Protein AF-A0A930K6H8-F1 (afdb_monomer)

Mean predicted aligned error: 16.21 Å

Sequence (255 aa):
MIIMGDWYSWNITYQNKKPVRITVRDALGTHEVQPGSAKWNAILAEANQSARKSKATSKVQRRKIWGQLNFNEKRTKLLVSLDTALFIFLLPLCIYPSYFGLHTREGYCGLFLTALLFSFGIAVSIFGIFCWRVKEYKWYTKIGFSILGITSLFLIMRGVTAYIKDFVDNDVVTYEGSFTLDTIVHRRSFTNYVITWEGDTLSSSPEHLISYAHYLELEH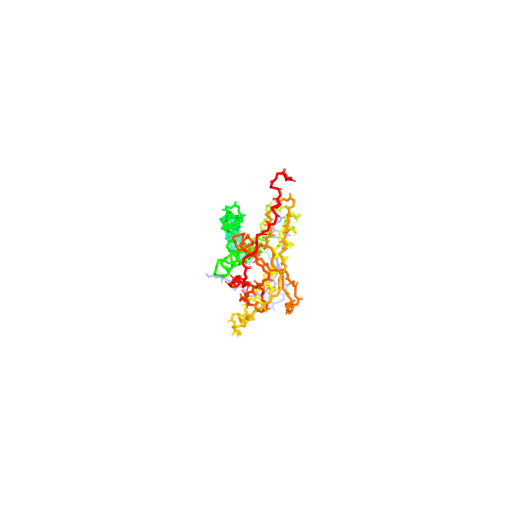YNKVRITYWRNSGLVWSVEPLGEWHEVEGKNWWEW

Secondary structure (DSSP, 8-state):
-----SEEEEEEEEETTEEEEEEEEETTEEEEPPTTSHHHHHHHHHHHHHHHHHHHHHHHHHHHHHHHHHHHHHHHHHHHHHHHHHHHHHHHHHHHHHHSS----SHHHHHHHHHHHHHHHHHHHHHHHHHHH-TTS-HHHHHHHHHHHHHHHHHHHHHHHHHHHHHHHT-EEEEEE-EEEEEE--TTSPPEEEEEETT---SS-S-EE--HHHHHHHTT-SEEEEEEETTT--EEEEEEES------PPPTT--

Foldseek 3Di:
DQPPDQFDDKDFDDDPNHGPWIWTQGPVGIDTDDPPDPVNVSVVVVVVVVVVVVVVVVVVVVVVVVVVVVVVQVVLVVLLVVLVVVLVVLVCVLCVCFPVQVLACAAPVVVVSVVSLLVNLQSLLSNLVSLVVDPPDDPVVSVVSNVSSVVSVVVSVLLVVLVVCCVVVVQKDKDKAFKDWDWDDDPPGGIFIWIADPPQPEPPDRTAGDHPVVSVVCVQAGMWIWIARNRNNHTHDIGGDDDGHDDPDDDPPPD

pLDDT: mean 75.16, std 12.08, range [27.5, 89.94]

Radius of gyration: 37.62 Å; Cα contacts (8 Å, |Δi|>4): 315; chains: 1; bounding box: 74×56×99 Å

Solvent-accessible surface area (backbone atoms only — not comparable to full-atom values): 14273 Å² total; per-residue (Å²): 135,80,83,81,64,84,56,83,47,73,48,74,46,66,53,96,91,38,82,76,44,39,40,37,31,36,95,91,41,79,46,76,54,58,84,87,36,74,70,40,52,50,53,52,51,51,52,50,50,52,51,49,51,52,53,50,52,52,50,51,52,50,50,52,53,51,50,52,52,52,50,51,49,53,50,50,53,50,51,50,51,52,45,50,50,50,48,62,57,42,49,54,63,65,43,44,47,66,70,72,73,54,42,51,44,33,34,72,48,24,50,50,53,49,53,50,51,45,53,47,33,52,49,45,26,52,41,18,58,50,46,62,73,42,83,87,57,54,74,67,61,34,51,51,34,38,54,50,15,52,52,33,47,54,52,39,53,57,50,50,53,24,48,49,48,27,65,76,67,60,42,69,44,77,47,76,44,57,67,48,79,50,75,50,72,42,101,88,55,66,70,44,38,30,41,33,54,80,83,69,78,44,93,83,59,68,72,27,59,44,24,59,67,56,51,61,58,44,68,28,38,73,30,35,37,37,34,28,28,56,67,59,54,49,35,51,47,77,41,78,35,81,71,83,45,88,65,84,77,77,73,88,80,84,121

Nearest PDB structures (foldseek):
  3ja6-assembly1_I  TM=4.133E-01  e=9.671E+00  Escherichia coli

Structure (mmCIF, N/CA/C/O backbone):
data_AF-A0A930K6H8-F1
#
_entry.id   AF-A0A930K6H8-F1
#
loop_
_atom_site.group_PDB
_atom_site.id
_atom_site.type_symbol
_atom_site.label_atom_id
_atom_site.label_alt_id
_atom_site.label_comp_id
_atom_site.label_asym_id
_atom_site.label_entity_id
_atom_site.label_seq_id
_atom_site.pdbx_PDB_ins_code
_atom_site.Cartn_x
_atom_site.Cartn_y
_atom_site.Cartn_z
_atom_site.occupancy
_atom_site.B_iso_or_equiv
_atom_site.auth_seq_id
_atom_site.auth_comp_id
_atom_site.auth_asym_id
_atom_site.auth_atom_id
_atom_site.pdbx_PDB_model_num
ATOM 1 N N . MET A 1 1 ? 24.455 -17.182 -62.081 1.00 27.50 1 MET A N 1
ATOM 2 C CA . MET A 1 1 ? 25.470 -18.237 -62.254 1.00 27.50 1 MET A CA 1
ATOM 3 C C . MET A 1 1 ? 26.717 -17.789 -61.503 1.00 27.50 1 MET A C 1
ATOM 5 O O . MET A 1 1 ? 27.420 -16.911 -61.979 1.00 27.50 1 MET A O 1
ATOM 9 N N . ILE A 1 2 ? 26.887 -18.248 -60.261 1.00 38.12 2 ILE A N 1
ATOM 10 C CA . ILE A 1 2 ? 28.101 -17.980 -59.477 1.00 38.12 2 ILE A CA 1
ATOM 11 C C . ILE A 1 2 ? 29.111 -19.010 -59.965 1.00 38.12 2 ILE A C 1
ATOM 13 O O . ILE A 1 2 ? 28.825 -20.203 -59.899 1.00 38.12 2 ILE A O 1
ATOM 17 N N . ILE A 1 3 ? 30.232 -18.557 -60.521 1.00 42.22 3 ILE A N 1
ATOM 18 C CA . ILE A 1 3 ? 31.352 -19.437 -60.852 1.00 42.22 3 ILE A CA 1
ATOM 19 C C . ILE A 1 3 ? 31.883 -19.930 -59.503 1.00 42.22 3 ILE A C 1
ATOM 21 O O . ILE A 1 3 ? 32.609 -19.206 -58.826 1.00 42.22 3 ILE A O 1
ATOM 25 N N . MET A 1 4 ? 31.432 -21.108 -59.065 1.00 45.66 4 MET A N 1
ATOM 26 C CA . MET A 1 4 ? 32.094 -21.859 -58.004 1.00 45.66 4 MET A CA 1
ATOM 27 C C . MET A 1 4 ? 33.460 -22.226 -58.564 1.00 45.66 4 MET A C 1
ATOM 29 O O . MET A 1 4 ? 33.573 -23.141 -59.370 1.00 45.66 4 MET A O 1
ATOM 33 N N . GLY A 1 5 ? 34.473 -21.433 -58.239 1.00 57.19 5 GLY A N 1
ATOM 34 C CA . GLY A 1 5 ? 35.832 -21.894 -58.435 1.00 57.19 5 GLY A CA 1
ATOM 35 C C . GLY A 1 5 ? 36.190 -22.864 -57.320 1.00 57.19 5 GLY A C 1
ATOM 36 O O . GLY A 1 5 ? 35.699 -22.729 -56.199 1.00 57.19 5 GLY A O 1
ATOM 37 N N . ASP A 1 6 ? 37.032 -23.835 -57.652 1.00 63.56 6 ASP A N 1
ATOM 38 C CA . ASP A 1 6 ? 37.450 -24.956 -56.804 1.00 63.56 6 ASP A CA 1
ATOM 39 C C . ASP A 1 6 ? 38.351 -24.520 -55.634 1.00 63.56 6 ASP A C 1
ATOM 41 O O . ASP A 1 6 ? 39.461 -25.015 -55.465 1.00 63.56 6 ASP A O 1
ATOM 45 N N . TRP A 1 7 ? 37.929 -23.544 -54.832 1.00 70.12 7 TRP A N 1
ATOM 46 C CA . TRP A 1 7 ? 38.658 -23.094 -53.654 1.00 70.12 7 TRP A CA 1
ATOM 47 C C . TRP A 1 7 ? 37.839 -23.243 -52.379 1.00 70.12 7 TRP A C 1
ATOM 49 O O . TRP A 1 7 ? 36.666 -22.886 -52.310 1.00 70.12 7 TRP A O 1
ATOM 59 N N . TYR A 1 8 ? 38.497 -23.734 -51.333 1.00 72.50 8 TYR A N 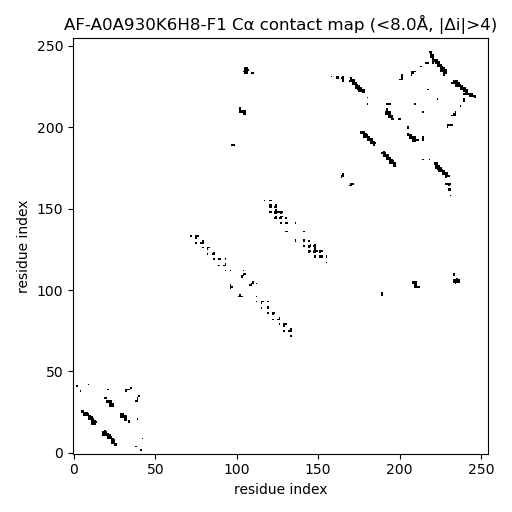1
ATOM 60 C CA . TYR A 1 8 ? 37.871 -24.004 -50.040 1.00 72.50 8 TYR A CA 1
ATOM 61 C C . TYR A 1 8 ? 37.872 -22.776 -49.131 1.00 72.50 8 TYR A C 1
ATOM 63 O O . TYR A 1 8 ? 36.973 -22.599 -48.311 1.00 72.50 8 TYR A O 1
ATOM 71 N N . SER A 1 9 ? 38.890 -21.923 -49.249 1.00 79.00 9 SER A N 1
ATOM 72 C CA . SER A 1 9 ? 38.981 -20.687 -48.477 1.00 79.00 9 SER A CA 1
ATOM 73 C C . SER A 1 9 ? 39.842 -19.643 -49.174 1.00 79.00 9 SER A C 1
ATOM 75 O O . SER A 1 9 ? 40.704 -19.953 -49.999 1.00 79.00 9 SER A O 1
ATOM 77 N N . TRP A 1 10 ? 39.602 -18.382 -48.835 1.00 83.06 10 TRP A N 1
ATOM 78 C CA . TRP A 1 10 ? 40.352 -17.247 -49.349 1.00 83.06 10 TRP A CA 1
ATOM 79 C C . TRP A 1 10 ? 40.594 -16.224 -48.240 1.00 83.06 10 TRP A C 1
ATOM 81 O O . TRP A 1 10 ? 39.816 -16.117 -47.292 1.00 83.06 10 TRP A O 1
ATOM 91 N N . ASN A 1 11 ? 41.678 -15.464 -48.357 1.00 86.38 11 ASN A N 1
ATOM 92 C CA . ASN A 1 11 ? 41.997 -14.353 -47.471 1.00 86.38 11 ASN A CA 1
ATOM 93 C C . ASN A 1 11 ? 42.418 -13.135 -48.297 1.00 86.38 11 ASN A C 1
ATOM 95 O O . ASN A 1 11 ? 43.136 -13.263 -49.288 1.00 86.38 11 ASN A O 1
ATOM 99 N N . ILE A 1 12 ? 41.966 -11.949 -47.890 1.00 85.88 12 ILE A N 1
ATOM 100 C CA . ILE A 1 12 ? 42.230 -10.691 -48.590 1.00 85.88 12 ILE A CA 1
ATOM 101 C C . ILE A 1 12 ? 42.984 -9.762 -47.648 1.00 85.88 12 ILE A C 1
ATOM 103 O O . ILE A 1 12 ? 42.449 -9.315 -46.633 1.00 85.88 12 ILE A O 1
ATOM 107 N N . THR A 1 13 ? 44.207 -9.414 -48.026 1.00 86.75 13 THR A N 1
ATOM 108 C CA . THR A 1 13 ? 45.004 -8.404 -47.337 1.00 86.75 13 THR A CA 1
ATOM 109 C C . THR A 1 13 ? 44.737 -7.044 -47.965 1.00 86.75 13 THR A C 1
ATOM 111 O O . THR A 1 13 ? 44.992 -6.816 -49.153 1.00 86.75 13 THR A O 1
ATOM 114 N N . TYR A 1 14 ? 44.238 -6.121 -47.148 1.00 84.88 14 TYR A N 1
ATOM 115 C CA . TYR A 1 14 ? 43.972 -4.744 -47.548 1.00 84.88 14 TYR A CA 1
ATOM 116 C C . TYR A 1 14 ? 45.090 -3.818 -47.068 1.00 84.88 14 TYR A C 1
ATOM 118 O O . TYR A 1 14 ? 45.498 -3.886 -45.911 1.00 84.88 14 TYR A O 1
ATOM 126 N N . GLN A 1 15 ? 45.517 -2.887 -47.918 1.00 82.69 15 GLN A N 1
ATOM 127 C CA . GLN A 1 15 ? 46.266 -1.697 -47.503 1.00 82.69 15 GLN A CA 1
ATOM 128 C C . GLN A 1 15 ? 45.525 -0.464 -48.011 1.00 82.69 15 GLN A C 1
ATOM 130 O O . GLN A 1 15 ? 45.054 -0.440 -49.147 1.00 82.69 15 GLN A O 1
ATOM 135 N N . ASN A 1 16 ? 45.367 0.558 -47.168 1.00 76.38 16 ASN A N 1
ATOM 136 C CA . ASN A 1 16 ? 44.661 1.798 -47.523 1.00 76.38 16 ASN A CA 1
ATOM 137 C C . ASN A 1 16 ? 43.288 1.563 -48.187 1.00 76.38 16 ASN A C 1
ATOM 139 O O . ASN A 1 16 ? 42.923 2.231 -49.153 1.00 76.38 16 ASN A O 1
ATOM 143 N N . LYS A 1 17 ? 42.522 0.586 -47.671 1.00 75.19 17 LYS A N 1
ATOM 144 C CA . LYS A 1 17 ? 41.201 0.158 -48.183 1.00 75.19 17 LYS A CA 1
ATOM 145 C C . LYS A 1 17 ? 41.204 -0.397 -49.618 1.00 75.19 17 LYS A C 1
ATOM 147 O O . LYS A 1 17 ? 40.131 -0.616 -50.176 1.00 75.19 17 LYS A O 1
ATOM 152 N N . LYS A 1 18 ? 42.373 -0.668 -50.202 1.00 82.94 18 LYS A N 1
ATOM 153 C CA . LYS A 1 18 ? 42.526 -1.360 -51.485 1.00 82.94 18 LYS A CA 1
ATOM 154 C C . LYS A 1 18 ? 43.011 -2.795 -51.243 1.00 82.94 18 LYS A C 1
ATOM 156 O O . LYS A 1 18 ? 43.874 -2.994 -50.385 1.00 82.94 18 LYS A O 1
ATOM 161 N N . PRO A 1 19 ? 42.454 -3.799 -51.939 1.00 82.75 19 PRO A N 1
ATOM 162 C CA . PRO A 1 19 ? 42.966 -5.161 -51.861 1.00 82.75 19 PRO A CA 1
ATOM 163 C C . PRO A 1 19 ? 44.344 -5.198 -52.530 1.00 82.75 19 PRO A C 1
ATOM 165 O O . PRO A 1 19 ? 44.467 -4.844 -53.700 1.00 82.75 19 PRO A O 1
ATOM 168 N N . VAL A 1 20 ? 45.376 -5.571 -51.776 1.00 84.75 20 VAL A N 1
ATOM 169 C CA . VAL A 1 20 ? 46.766 -5.627 -52.269 1.00 84.75 20 VAL A CA 1
ATOM 170 C C . VAL A 1 20 ? 47.199 -7.063 -52.530 1.00 84.75 20 VAL A C 1
ATOM 172 O O . VAL A 1 20 ? 47.964 -7.315 -53.454 1.00 84.75 20 VAL A O 1
ATOM 175 N N . ARG A 1 21 ? 46.666 -8.021 -51.768 1.00 86.94 21 ARG A N 1
ATOM 176 C CA . ARG A 1 21 ? 46.975 -9.444 -51.925 1.00 86.94 21 ARG A CA 1
ATOM 177 C C . ARG A 1 21 ? 45.743 -10.287 -51.618 1.00 86.94 21 ARG A C 1
ATOM 179 O O . ARG A 1 21 ? 45.055 -10.024 -50.634 1.00 86.94 21 ARG A O 1
ATOM 186 N N . ILE A 1 22 ? 45.486 -11.298 -52.444 1.00 85.69 22 ILE A N 1
ATOM 187 C CA . ILE A 1 22 ? 44.462 -12.320 -52.206 1.00 85.69 22 ILE A CA 1
ATOM 188 C C . ILE A 1 22 ? 45.157 -13.676 -52.232 1.00 85.69 22 ILE A C 1
ATOM 190 O O . ILE A 1 22 ? 45.765 -14.034 -53.240 1.00 85.69 22 ILE A O 1
ATOM 194 N N . THR A 1 23 ? 45.071 -14.419 -51.133 1.00 85.94 23 THR A N 1
ATOM 195 C CA . THR A 1 23 ? 45.517 -15.812 -51.062 1.00 85.94 23 THR A CA 1
ATOM 196 C C . THR A 1 23 ? 44.313 -16.733 -51.100 1.00 85.94 23 THR A C 1
ATOM 198 O O . THR A 1 23 ? 43.282 -16.460 -50.485 1.00 85.94 23 THR A O 1
ATOM 201 N N . VAL A 1 24 ? 44.438 -17.826 -51.838 1.00 86.44 24 VAL A N 1
ATOM 202 C CA . VAL A 1 24 ? 43.394 -18.833 -52.003 1.00 86.44 24 VAL A CA 1
ATOM 203 C C . VAL A 1 24 ? 43.969 -20.192 -51.648 1.00 86.44 24 VAL A C 1
ATOM 205 O O . VAL A 1 24 ? 45.112 -20.491 -51.990 1.00 86.44 24 VAL A O 1
AT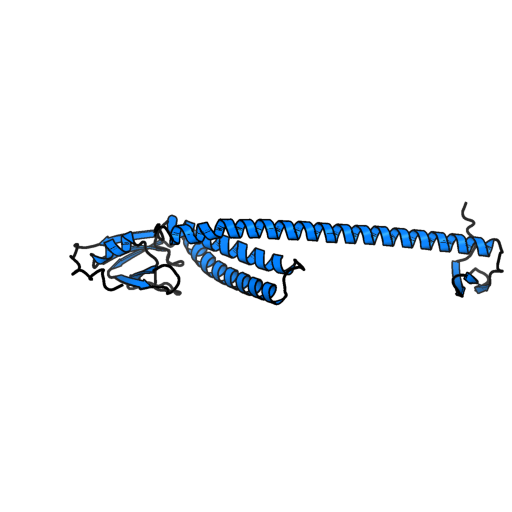OM 208 N N . ARG A 1 25 ? 43.177 -21.007 -50.955 1.00 84.50 25 ARG A N 1
ATOM 209 C CA . ARG A 1 25 ? 43.489 -22.402 -50.666 1.00 84.50 25 ARG A CA 1
ATOM 210 C C . ARG A 1 25 ? 42.583 -23.309 -51.492 1.00 84.50 25 ARG A C 1
ATOM 212 O O . ARG A 1 25 ? 41.361 -23.278 -51.331 1.00 84.50 25 ARG A O 1
ATOM 219 N N . ASP A 1 26 ? 43.194 -24.123 -52.339 1.00 83.19 26 ASP A N 1
ATOM 220 C CA . ASP A 1 26 ? 42.545 -25.155 -53.148 1.00 83.19 26 ASP A CA 1
ATOM 221 C C . ASP A 1 26 ? 43.273 -26.504 -53.005 1.00 83.19 26 ASP A C 1
ATOM 223 O O . ASP A 1 26 ? 44.101 -26.683 -52.107 1.00 83.19 26 ASP A O 1
ATOM 227 N N . ALA A 1 27 ? 42.937 -27.472 -53.863 1.00 77.69 27 ALA A N 1
ATOM 228 C CA . ALA A 1 27 ? 43.529 -28.810 -53.862 1.00 77.69 27 ALA A CA 1
ATOM 229 C C . ALA A 1 27 ? 45.049 -28.820 -54.134 1.00 77.69 27 ALA A C 1
ATOM 231 O O . ALA A 1 27 ? 45.720 -29.787 -53.782 1.00 77.69 27 ALA A O 1
ATOM 232 N N . LEU A 1 28 ? 45.599 -27.749 -54.718 1.00 76.44 28 LEU A N 1
ATOM 233 C CA . LEU A 1 28 ? 47.029 -27.594 -55.010 1.00 76.44 28 LEU A CA 1
ATOM 234 C C . LEU A 1 28 ? 47.785 -26.875 -53.880 1.00 76.44 28 LEU A C 1
ATOM 236 O O . LEU A 1 28 ? 48.993 -26.663 -53.971 1.00 76.44 28 LEU A O 1
ATOM 240 N N . GLY A 1 29 ? 47.090 -26.509 -52.801 1.00 77.94 29 GLY A N 1
ATOM 241 C CA . GLY A 1 29 ? 47.654 -25.814 -51.652 1.00 77.94 29 GLY A CA 1
ATOM 242 C C . GLY A 1 29 ? 47.253 -24.341 -51.596 1.00 77.94 29 GLY A C 1
ATOM 243 O O . GLY A 1 29 ? 46.216 -23.925 -52.105 1.00 77.94 29 GLY A O 1
ATOM 244 N N . THR A 1 30 ? 48.042 -23.534 -50.882 1.00 85.12 30 THR A N 1
ATOM 245 C CA . THR A 1 30 ? 47.762 -22.098 -50.714 1.00 85.12 30 THR A CA 1
ATOM 246 C C . THR A 1 30 ? 48.605 -21.294 -51.696 1.00 85.12 30 THR A C 1
ATOM 248 O O . THR A 1 30 ? 49.829 -21.343 -51.620 1.00 85.12 30 THR A O 1
ATOM 251 N N . HIS A 1 31 ? 47.967 -20.541 -52.591 1.00 84.25 31 HIS A N 1
ATOM 252 C CA . HIS A 1 31 ? 48.645 -19.730 -53.604 1.00 84.25 31 HIS A CA 1
ATOM 253 C C . HIS A 1 31 ? 48.054 -18.316 -53.691 1.00 84.25 31 HIS A C 1
ATOM 255 O O . HIS A 1 31 ? 46.931 -18.048 -53.254 1.00 84.25 31 HIS A O 1
ATOM 261 N N . GLU A 1 32 ? 48.837 -17.387 -54.238 1.00 85.69 32 GLU A N 1
ATOM 262 C CA . GLU A 1 32 ? 48.419 -16.001 -54.458 1.00 85.69 32 GLU A CA 1
ATOM 263 C C . GLU A 1 32 ? 47.699 -15.852 -55.799 1.00 85.69 32 GLU A C 1
ATOM 265 O O . GLU A 1 32 ? 48.120 -16.390 -56.822 1.00 85.69 32 GLU A O 1
ATOM 270 N N . VAL A 1 33 ? 46.593 -15.109 -55.792 1.00 86.00 33 VAL A N 1
ATOM 271 C CA . VAL A 1 33 ? 45.811 -14.828 -56.996 1.00 86.00 33 VAL A CA 1
ATOM 272 C C . VAL A 1 33 ? 46.357 -13.583 -57.677 1.00 86.00 33 VAL A C 1
ATOM 274 O O . VAL A 1 33 ? 46.540 -12.546 -57.039 1.00 86.00 33 VAL A O 1
ATOM 277 N N . GLN A 1 34 ? 46.553 -13.668 -58.993 1.00 83.94 34 GLN A N 1
ATOM 278 C CA . GLN A 1 34 ? 47.031 -12.543 -59.787 1.00 83.94 34 GLN A CA 1
ATOM 279 C C . GLN A 1 34 ? 46.032 -11.367 -59.746 1.00 83.94 34 GLN A C 1
ATOM 281 O O . GLN A 1 34 ? 44.845 -11.569 -60.053 1.00 83.94 34 GLN A O 1
ATOM 286 N N . PRO A 1 35 ? 46.487 -10.141 -59.415 1.00 85.38 35 PRO A N 1
ATOM 287 C CA . PRO A 1 35 ? 45.650 -8.946 -59.424 1.00 85.38 35 PRO A CA 1
ATOM 288 C C . PRO A 1 35 ? 44.966 -8.722 -60.777 1.00 85.38 35 PRO A C 1
ATOM 290 O O . PRO A 1 35 ? 45.588 -8.858 -61.826 1.00 85.38 35 PRO A O 1
ATOM 293 N N . GLY A 1 36 ? 43.675 -8.382 -60.759 1.00 78.62 36 GLY A N 1
ATOM 294 C CA . GLY A 1 36 ? 42.897 -8.082 -61.971 1.00 78.62 36 GLY A CA 1
ATOM 295 C C . GLY A 1 36 ? 42.414 -9.299 -62.771 1.00 78.62 36 GLY A C 1
ATOM 296 O O . GLY A 1 36 ? 41.639 -9.130 -63.710 1.00 78.62 36 GLY A O 1
ATOM 297 N N . SER A 1 37 ? 42.802 -10.520 -62.388 1.00 83.75 37 SER A N 1
ATOM 298 C CA . SER A 1 37 ? 42.286 -11.751 -62.999 1.00 83.75 37 SER A CA 1
ATOM 299 C C . SER A 1 37 ? 40.783 -11.955 -62.743 1.00 83.75 37 SER A C 1
ATOM 301 O O . SER A 1 37 ? 40.199 -11.402 -61.807 1.00 83.75 37 SER A O 1
ATOM 303 N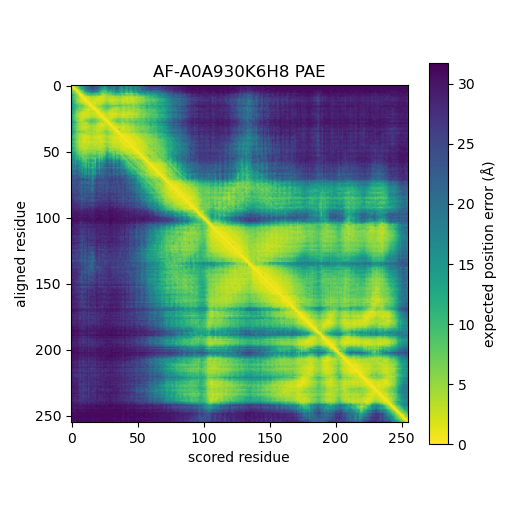 N . ALA A 1 38 ? 40.135 -12.812 -63.540 1.00 81.56 38 ALA A N 1
ATOM 304 C CA . ALA A 1 38 ? 38.732 -13.178 -63.318 1.00 81.56 38 ALA A CA 1
ATOM 305 C C . ALA A 1 38 ? 38.500 -13.762 -61.906 1.00 81.56 38 ALA A C 1
ATOM 307 O O . ALA A 1 38 ? 37.520 -13.413 -61.248 1.00 81.56 38 ALA A O 1
ATOM 308 N N . LYS A 1 39 ? 39.452 -14.569 -61.407 1.00 81.19 39 LYS A N 1
ATOM 309 C CA . LYS A 1 39 ? 39.449 -15.152 -60.051 1.00 81.19 39 LYS A CA 1
ATOM 310 C C . LYS A 1 39 ? 39.546 -14.070 -58.967 1.00 81.19 39 LYS A C 1
ATOM 312 O O . LYS A 1 39 ? 38.793 -14.101 -57.997 1.00 81.19 39 LYS A O 1
ATOM 317 N N . TRP A 1 40 ? 40.400 -13.065 -59.169 1.00 84.06 40 TRP A N 1
ATOM 318 C CA . TRP A 1 40 ? 40.532 -11.908 -58.277 1.00 84.06 40 TRP A CA 1
ATOM 319 C C . TRP A 1 40 ? 39.225 -11.115 -58.154 1.00 84.06 40 TRP A C 1
ATOM 321 O O . TRP A 1 40 ? 38.759 -10.825 -57.050 1.00 84.06 40 TRP A O 1
ATOM 331 N N . ASN A 1 41 ? 38.597 -10.802 -59.289 1.00 84.62 41 ASN A N 1
ATOM 332 C CA . ASN A 1 41 ? 37.360 -10.022 -59.321 1.00 84.62 41 ASN A CA 1
ATOM 333 C C . ASN A 1 41 ? 36.166 -10.800 -58.743 1.00 84.62 41 ASN A C 1
ATOM 335 O O . ASN A 1 41 ? 35.332 -10.204 -58.058 1.00 84.62 41 ASN A O 1
ATOM 339 N N . ALA A 1 42 ? 36.104 -12.118 -58.956 1.00 83.00 42 ALA A N 1
ATOM 340 C CA . ALA A 1 42 ? 35.066 -12.979 -58.389 1.00 83.00 42 ALA A CA 1
ATOM 341 C C . ALA A 1 42 ? 35.114 -13.007 -56.851 1.00 83.00 42 ALA A C 1
ATOM 343 O O . ALA A 1 42 ? 34.093 -12.774 -56.203 1.00 83.00 42 ALA A O 1
ATOM 344 N N . ILE A 1 43 ? 36.305 -13.187 -56.266 1.00 83.94 43 ILE A N 1
ATOM 345 C CA . ILE A 1 43 ? 36.500 -13.197 -54.806 1.00 83.94 43 ILE A CA 1
ATOM 346 C C . ILE A 1 43 ? 36.144 -11.834 -54.198 1.00 83.94 43 ILE A C 1
ATOM 348 O O . ILE A 1 43 ? 35.474 -11.758 -53.168 1.00 83.94 43 ILE A O 1
ATOM 352 N N . LEU A 1 44 ? 36.523 -10.732 -54.853 1.00 85.69 44 LEU A N 1
ATOM 353 C CA . LEU A 1 44 ? 36.149 -9.391 -54.394 1.00 85.69 44 LEU A CA 1
ATOM 354 C C . LEU A 1 44 ? 34.642 -9.132 -54.476 1.00 85.69 44 LEU A C 1
ATOM 356 O O . LEU A 1 44 ? 34.087 -8.465 -53.598 1.00 85.69 44 LEU A O 1
ATOM 360 N N . ALA A 1 45 ? 33.965 -9.631 -55.510 1.00 83.69 45 ALA A N 1
ATOM 361 C CA . ALA A 1 45 ? 32.517 -9.511 -55.638 1.00 83.69 45 ALA A CA 1
ATOM 362 C C . ALA A 1 45 ? 31.795 -10.283 -54.522 1.00 83.69 45 ALA A C 1
ATOM 364 O O . ALA A 1 45 ? 30.899 -9.731 -53.875 1.00 83.69 45 ALA A O 1
ATOM 365 N N . GLU A 1 46 ? 32.236 -11.509 -54.234 1.00 83.25 46 GLU A N 1
ATOM 366 C CA . GLU A 1 46 ? 31.709 -12.341 -53.151 1.00 83.25 46 GLU A CA 1
ATOM 367 C C . GLU A 1 46 ? 31.950 -11.704 -51.773 1.00 83.25 46 GLU A C 1
ATOM 369 O O . GLU A 1 46 ? 31.014 -11.550 -50.981 1.00 83.25 46 GLU A O 1
ATOM 374 N N . ALA A 1 47 ? 33.170 -11.227 -51.506 1.00 81.56 47 ALA A N 1
ATOM 375 C CA . ALA A 1 47 ? 33.519 -10.535 -50.266 1.00 81.56 47 ALA A CA 1
ATOM 376 C C . ALA A 1 47 ? 32.655 -9.283 -50.045 1.00 81.56 47 ALA A C 1
ATOM 378 O O . ALA A 1 47 ? 32.131 -9.055 -48.950 1.00 81.56 47 ALA A O 1
ATOM 379 N N . ASN A 1 48 ? 32.442 -8.487 -51.096 1.00 82.31 48 ASN A N 1
ATOM 380 C CA . ASN A 1 48 ? 31.584 -7.306 -51.040 1.00 82.31 48 ASN A CA 1
ATOM 381 C C . ASN A 1 48 ? 30.112 -7.663 -50.814 1.00 82.31 48 ASN A C 1
ATOM 383 O O . ASN A 1 48 ? 29.419 -6.962 -50.071 1.00 82.31 48 ASN A O 1
ATOM 387 N N . GLN A 1 49 ? 29.616 -8.743 -51.418 1.00 79.75 49 GLN A N 1
ATOM 388 C CA . GLN A 1 49 ? 28.244 -9.202 -51.222 1.00 79.75 49 GLN A CA 1
ATOM 389 C C . GLN A 1 49 ? 28.022 -9.704 -49.789 1.00 79.75 49 GLN A C 1
ATOM 391 O O . GLN A 1 49 ? 27.032 -9.328 -49.157 1.00 79.75 49 GLN A O 1
ATOM 396 N N . SER A 1 50 ? 28.962 -10.473 -49.242 1.00 76.56 50 SER A N 1
ATOM 397 C CA . SER A 1 50 ? 28.944 -10.943 -47.853 1.00 76.56 50 SER A CA 1
ATOM 398 C C . SER A 1 50 ? 29.048 -9.787 -46.855 1.00 76.56 50 SER A C 1
ATOM 400 O O . SER A 1 50 ? 28.269 -9.716 -45.902 1.00 76.56 50 SER A O 1
ATOM 402 N N . ALA A 1 51 ? 29.909 -8.799 -47.118 1.00 72.88 51 ALA A N 1
ATOM 403 C CA . ALA A 1 51 ? 30.002 -7.581 -46.314 1.00 72.88 51 ALA A CA 1
ATOM 404 C C . ALA A 1 51 ? 28.712 -6.743 -46.370 1.00 72.88 51 ALA A C 1
ATOM 406 O O . ALA A 1 51 ? 28.277 -6.205 -45.350 1.00 72.88 51 ALA A O 1
ATOM 407 N N . ARG A 1 52 ? 28.064 -6.642 -47.539 1.00 72.44 52 ARG A N 1
ATOM 408 C CA . ARG A 1 52 ? 26.761 -5.971 -47.691 1.00 72.44 52 ARG A CA 1
ATOM 409 C C . ARG A 1 52 ? 25.658 -6.702 -46.927 1.00 72.44 52 ARG A C 1
ATOM 411 O O . ARG A 1 52 ? 24.901 -6.040 -46.222 1.00 72.44 52 ARG A O 1
ATOM 418 N N . LYS A 1 53 ? 25.599 -8.037 -47.003 1.00 71.12 53 LYS A N 1
ATOM 419 C CA . LYS A 1 53 ? 24.654 -8.863 -46.229 1.00 71.12 53 LYS A CA 1
ATOM 420 C C . LYS A 1 53 ? 24.869 -8.684 -44.723 1.00 71.12 53 LYS A C 1
ATOM 422 O O . LYS A 1 53 ? 23.922 -8.363 -44.020 1.00 71.12 53 LYS A O 1
ATOM 427 N N . SER A 1 54 ? 26.110 -8.758 -44.240 1.00 68.62 54 SER A N 1
ATOM 428 C CA . SER A 1 54 ? 26.457 -8.525 -42.827 1.00 68.62 54 SER A CA 1
ATOM 429 C C . SER A 1 54 ? 26.085 -7.111 -42.340 1.00 68.62 54 SER A C 1
ATOM 431 O O . SER A 1 54 ? 25.465 -6.935 -41.285 1.00 68.62 54 SER A O 1
ATOM 433 N N . LYS A 1 55 ? 26.360 -6.075 -43.145 1.00 68.44 55 LYS A N 1
ATOM 434 C CA . LYS A 1 55 ? 25.941 -4.691 -42.851 1.00 68.44 55 LYS A CA 1
ATOM 435 C C . LYS A 1 55 ? 24.418 -4.525 -42.843 1.00 68.44 55 LYS A C 1
ATOM 437 O O . LYS A 1 55 ? 23.891 -3.786 -42.014 1.00 68.44 55 LYS A O 1
ATOM 442 N N . ALA A 1 56 ? 23.700 -5.207 -43.733 1.00 65.62 56 ALA A N 1
ATOM 443 C CA . ALA A 1 56 ? 22.240 -5.193 -43.750 1.00 65.62 56 ALA A CA 1
ATOM 444 C C . ALA A 1 56 ? 21.656 -5.887 -42.507 1.00 65.62 56 ALA A C 1
ATOM 446 O O . ALA A 1 56 ? 20.822 -5.293 -41.822 1.00 65.62 56 ALA A O 1
ATOM 447 N N . THR A 1 57 ? 22.152 -7.077 -42.153 1.00 67.12 57 THR A N 1
ATOM 448 C CA . THR A 1 57 ? 21.729 -7.832 -40.961 1.00 67.12 57 THR A CA 1
ATOM 449 C C . THR A 1 57 ? 21.982 -7.043 -39.678 1.00 67.12 57 THR A C 1
ATOM 451 O O . THR A 1 57 ? 21.075 -6.884 -38.864 1.00 67.12 57 THR A O 1
ATOM 454 N N . SER A 1 58 ? 23.169 -6.449 -39.525 1.00 70.31 58 SER A N 1
ATOM 455 C CA . SER A 1 58 ? 23.496 -5.615 -38.358 1.00 70.31 58 SER A CA 1
ATOM 456 C C . SER A 1 58 ? 22.636 -4.348 -38.269 1.00 70.31 58 SER A C 1
ATOM 458 O O . SER A 1 58 ? 22.226 -3.964 -37.173 1.00 70.31 58 SER A O 1
ATOM 460 N N . LYS A 1 59 ? 22.282 -3.717 -39.398 1.00 68.69 59 LYS A N 1
ATOM 461 C CA . LYS A 1 59 ? 21.373 -2.556 -39.424 1.00 68.69 59 LYS A CA 1
ATOM 462 C C . LYS A 1 59 ? 19.940 -2.937 -39.041 1.00 68.69 59 LYS A C 1
ATOM 464 O O . LYS A 1 59 ? 19.302 -2.196 -38.293 1.00 68.69 59 LYS A O 1
ATOM 469 N N . VAL A 1 60 ? 19.440 -4.078 -39.517 1.00 72.00 60 VAL A N 1
ATOM 470 C CA . VAL A 1 60 ? 18.105 -4.601 -39.171 1.00 72.00 60 VAL A CA 1
ATOM 471 C C . VAL A 1 60 ? 18.042 -4.988 -37.695 1.00 72.00 60 VAL A C 1
ATOM 473 O O . VAL A 1 60 ? 17.121 -4.573 -36.993 1.00 72.00 60 VAL A O 1
ATOM 476 N N . GLN A 1 61 ? 19.053 -5.698 -37.193 1.00 70.94 61 GLN A N 1
ATOM 477 C CA . GLN A 1 61 ? 19.147 -6.077 -35.785 1.00 70.94 61 GLN A CA 1
ATOM 478 C C . GLN A 1 61 ? 19.252 -4.846 -34.879 1.00 70.94 61 GLN A C 1
ATOM 480 O O . GLN A 1 61 ? 18.517 -4.744 -33.899 1.00 70.94 61 GLN A O 1
ATOM 485 N N . ARG A 1 62 ? 20.070 -3.850 -35.252 1.00 65.88 62 ARG A N 1
ATOM 486 C CA . ARG A 1 62 ? 20.153 -2.571 -34.534 1.00 65.88 62 ARG A CA 1
ATOM 487 C C . ARG A 1 62 ? 18.807 -1.847 -34.520 1.00 65.88 62 ARG A C 1
ATOM 489 O O . ARG A 1 62 ? 18.409 -1.370 -33.466 1.00 65.88 62 ARG A O 1
ATOM 496 N N . ARG A 1 63 ? 18.082 -1.798 -35.644 1.00 72.19 63 ARG A N 1
ATOM 497 C CA . ARG A 1 63 ? 16.750 -1.170 -35.728 1.00 72.19 63 ARG A CA 1
ATOM 498 C C . ARG A 1 63 ? 15.716 -1.898 -34.862 1.00 72.19 63 ARG A C 1
ATOM 500 O O . ARG A 1 63 ? 14.923 -1.233 -34.206 1.00 72.19 63 ARG A O 1
ATOM 507 N N . LYS A 1 64 ? 15.750 -3.235 -34.813 1.00 74.56 64 LYS A N 1
ATOM 508 C CA . LYS A 1 64 ? 14.878 -4.048 -33.948 1.00 74.56 64 LYS A CA 1
ATOM 509 C C . LYS A 1 64 ? 15.151 -3.782 -32.464 1.00 74.56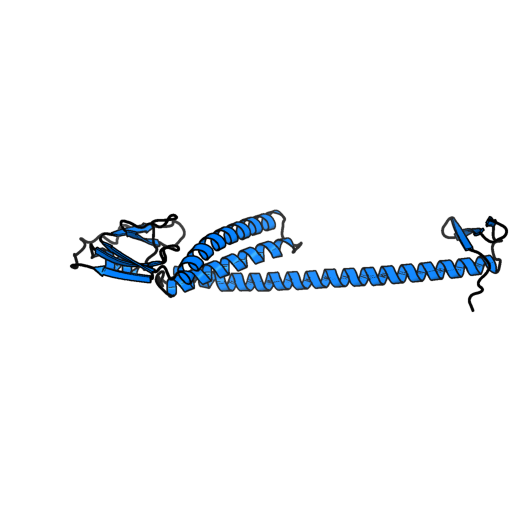 64 LYS A C 1
ATOM 511 O O . LYS A 1 64 ? 14.210 -3.527 -31.721 1.00 74.56 64 LYS A O 1
ATOM 516 N N . ILE A 1 65 ? 16.425 -3.758 -32.061 1.00 69.25 65 ILE A N 1
ATOM 517 C CA . ILE A 1 65 ? 16.847 -3.438 -30.686 1.00 69.25 65 ILE A CA 1
ATOM 518 C C . ILE A 1 65 ? 16.424 -2.013 -30.306 1.00 69.25 65 ILE A C 1
ATOM 520 O O . ILE A 1 65 ? 15.865 -1.801 -29.235 1.00 69.25 65 ILE A O 1
ATOM 524 N N . TRP A 1 66 ? 16.627 -1.038 -31.198 1.00 57.75 66 TRP A N 1
ATOM 525 C CA . TRP A 1 66 ? 16.207 0.349 -30.971 1.00 57.75 66 TRP A CA 1
ATOM 526 C C . TRP A 1 66 ? 14.683 0.490 -30.868 1.00 57.75 66 TRP A C 1
ATOM 528 O O . TRP A 1 66 ? 14.185 1.205 -30.004 1.00 57.75 66 TRP A O 1
ATOM 538 N N . GLY A 1 67 ? 13.933 -0.232 -31.705 1.00 62.66 67 GLY A N 1
ATOM 539 C CA . GLY A 1 67 ? 12.474 -0.290 -31.628 1.00 62.66 67 GLY A CA 1
ATOM 540 C C . GLY A 1 67 ? 11.984 -0.874 -30.302 1.00 62.66 67 GLY A C 1
ATOM 541 O O . GLY A 1 67 ? 11.095 -0.300 -29.682 1.00 62.66 67 GLY A O 1
ATOM 542 N N . GLN A 1 68 ? 12.603 -1.959 -29.828 1.00 64.81 68 GLN A N 1
ATOM 543 C CA . GLN A 1 68 ? 12.291 -2.565 -28.529 1.00 64.81 68 GLN A CA 1
ATOM 544 C C . GLN A 1 68 ? 12.641 -1.643 -27.352 1.00 64.81 68 GLN A C 1
ATOM 546 O O . GLN A 1 68 ? 11.841 -1.516 -26.428 1.00 64.81 68 GLN A O 1
ATOM 551 N N . LEU A 1 69 ? 13.791 -0.963 -27.394 1.00 60.34 69 LEU A N 1
ATOM 552 C CA . LEU A 1 69 ? 14.189 0.024 -26.383 1.00 60.34 69 LEU A CA 1
ATOM 553 C C . LEU A 1 69 ? 13.203 1.196 -26.319 1.00 60.34 69 LEU A C 1
ATOM 555 O O . LEU A 1 69 ? 12.718 1.512 -25.237 1.00 60.34 69 LEU A O 1
ATOM 559 N N . ASN A 1 70 ? 12.841 1.778 -27.465 1.00 65.06 70 ASN A N 1
ATOM 560 C CA . ASN A 1 70 ? 11.900 2.900 -27.523 1.00 65.06 70 ASN A CA 1
ATOM 561 C C . ASN A 1 70 ? 10.478 2.495 -27.118 1.00 65.06 70 ASN A C 1
ATOM 563 O O . ASN A 1 70 ? 9.774 3.272 -26.476 1.00 65.06 70 ASN A O 1
ATOM 567 N N . PHE A 1 71 ? 10.041 1.286 -27.481 1.00 61.91 71 PHE A N 1
ATOM 568 C CA . PHE A 1 71 ? 8.745 0.756 -27.059 1.00 61.91 71 PHE A CA 1
ATOM 569 C C . PHE A 1 71 ? 8.701 0.539 -25.540 1.00 61.91 71 PHE A C 1
ATOM 571 O O . PHE A 1 71 ? 7.748 0.959 -24.884 1.00 61.91 71 PHE A O 1
ATOM 578 N N . ASN A 1 72 ? 9.765 -0.032 -24.966 1.00 71.06 72 ASN A N 1
ATOM 579 C CA . ASN A 1 72 ? 9.895 -0.198 -23.520 1.00 71.06 72 ASN A CA 1
ATOM 580 C C . ASN A 1 72 ? 9.975 1.146 -22.789 1.00 71.06 72 ASN A C 1
ATOM 582 O O . ASN A 1 72 ? 9.368 1.288 -21.730 1.00 71.06 72 ASN A O 1
ATOM 586 N N . GLU A 1 73 ? 10.660 2.145 -23.347 1.00 72.88 73 GLU A N 1
ATOM 587 C CA . GLU A 1 73 ? 10.726 3.486 -22.761 1.00 72.88 73 GLU A CA 1
ATOM 588 C C . GLU A 1 73 ? 9.351 4.168 -22.752 1.00 72.88 73 GLU A C 1
ATOM 590 O O . GLU A 1 73 ? 8.917 4.645 -21.704 1.00 72.88 73 GLU A O 1
ATOM 595 N N . LYS A 1 74 ? 8.623 4.150 -23.878 1.00 76.75 74 LYS A N 1
ATOM 596 C CA . LYS A 1 74 ? 7.262 4.711 -23.963 1.00 76.75 74 LYS A CA 1
ATOM 597 C C . LYS A 1 74 ? 6.301 4.033 -22.988 1.00 76.75 74 LYS A C 1
ATOM 599 O O . LYS A 1 74 ? 5.566 4.719 -22.285 1.00 76.75 74 LYS A O 1
ATOM 604 N N . ARG A 1 75 ? 6.333 2.699 -22.904 1.00 77.19 75 ARG A N 1
ATOM 605 C CA . ARG A 1 75 ? 5.502 1.933 -21.964 1.00 77.19 75 ARG A CA 1
ATOM 606 C C . ARG A 1 75 ? 5.854 2.243 -20.509 1.00 77.19 75 ARG A C 1
ATOM 608 O O . ARG A 1 75 ? 4.955 2.401 -19.695 1.00 77.19 75 ARG A O 1
ATOM 615 N N . THR A 1 76 ? 7.142 2.368 -20.191 1.00 74.81 76 THR A N 1
ATOM 616 C CA . THR A 1 76 ? 7.599 2.737 -18.841 1.00 74.81 76 THR A CA 1
ATOM 617 C C . THR A 1 76 ? 7.104 4.131 -18.464 1.00 74.81 76 THR A C 1
ATOM 619 O O . THR A 1 76 ? 6.567 4.306 -17.377 1.00 74.81 76 THR A O 1
ATOM 622 N N . LYS A 1 77 ? 7.218 5.110 -19.371 1.00 76.75 77 LYS A N 1
ATOM 623 C CA . LYS A 1 77 ? 6.712 6.474 -19.150 1.00 76.75 77 LYS A CA 1
ATOM 624 C C . LYS A 1 77 ? 5.194 6.499 -18.946 1.00 76.75 77 LYS A C 1
ATOM 626 O O . LYS A 1 77 ? 4.725 7.175 -18.038 1.00 76.75 77 LYS A O 1
ATOM 631 N N . LEU A 1 78 ? 4.442 5.717 -19.725 1.00 81.31 78 LEU A N 1
ATOM 632 C CA . LEU A 1 78 ? 2.992 5.584 -19.560 1.00 81.31 78 LEU A CA 1
ATOM 633 C C . LEU A 1 78 ? 2.618 4.989 -18.193 1.00 81.31 78 LEU A C 1
ATOM 635 O O . LEU A 1 78 ? 1.755 5.533 -17.511 1.00 81.31 78 LEU A O 1
ATOM 639 N N . LEU A 1 79 ? 3.294 3.920 -17.764 1.00 77.19 79 LEU A N 1
ATOM 640 C CA . LEU A 1 79 ? 3.056 3.308 -16.453 1.00 77.19 79 LEU A CA 1
ATOM 641 C C . LEU A 1 79 ? 3.358 4.284 -15.313 1.00 77.19 79 LEU A C 1
ATOM 643 O O . LEU A 1 79 ? 2.524 4.442 -14.435 1.00 77.19 79 LEU A O 1
ATOM 647 N N . VAL A 1 80 ? 4.472 5.019 -15.382 1.00 77.81 80 VAL A N 1
ATOM 648 C CA . VAL A 1 80 ? 4.786 6.075 -14.403 1.00 77.81 80 VAL A CA 1
ATOM 649 C C . VAL A 1 80 ? 3.714 7.164 -14.385 1.00 77.81 80 VAL A C 1
ATOM 651 O O . VAL A 1 80 ? 3.345 7.626 -13.310 1.00 77.81 80 VAL A O 1
ATOM 654 N N . SER A 1 81 ? 3.182 7.568 -15.543 1.00 78.38 81 SER A N 1
ATOM 655 C CA . SER A 1 81 ? 2.123 8.585 -15.595 1.00 78.38 81 SER A CA 1
ATOM 656 C C . SER A 1 81 ? 0.798 8.099 -15.002 1.00 78.38 81 SER A C 1
ATOM 658 O O . SER A 1 81 ? 0.162 8.843 -14.261 1.00 78.38 81 SER A O 1
ATOM 660 N N . LEU A 1 82 ? 0.414 6.846 -15.270 1.00 82.50 82 LEU A N 1
ATOM 661 C CA . LEU A 1 82 ? -0.776 6.220 -14.690 1.00 82.50 82 LEU A CA 1
ATOM 662 C C . LEU A 1 82 ? -0.648 6.083 -13.177 1.00 82.50 82 LEU A C 1
ATOM 664 O O . LEU A 1 82 ? -1.583 6.396 -12.452 1.00 82.50 82 LEU A O 1
ATOM 668 N N . ASP A 1 83 ? 0.518 5.655 -12.710 1.00 77.38 83 ASP A N 1
ATOM 669 C CA . ASP A 1 83 ? 0.779 5.442 -11.292 1.00 77.38 83 ASP A CA 1
ATOM 670 C C . ASP A 1 83 ? 0.869 6.772 -10.531 1.00 77.38 83 ASP A C 1
ATOM 672 O O . ASP A 1 83 ? 0.317 6.916 -9.446 1.00 77.38 83 ASP A O 1
ATOM 676 N N . THR A 1 84 ? 1.441 7.809 -11.156 1.00 77.62 84 THR A N 1
ATOM 677 C CA . THR A 1 84 ? 1.361 9.189 -10.646 1.00 77.62 84 THR A CA 1
ATOM 678 C C . THR A 1 84 ? -0.092 9.658 -10.540 1.00 77.62 84 THR A C 1
ATOM 680 O O . THR A 1 84 ? -0.473 10.248 -9.533 1.00 77.62 84 THR A O 1
ATOM 683 N N . ALA A 1 85 ? -0.918 9.406 -11.559 1.00 80.31 85 ALA A N 1
ATOM 684 C CA . ALA A 1 85 ? -2.328 9.790 -11.539 1.00 80.31 85 ALA A CA 1
ATOM 685 C C . ALA A 1 85 ? -3.106 9.037 -10.449 1.00 80.31 85 ALA A C 1
ATOM 687 O O . ALA A 1 85 ? -3.891 9.648 -9.728 1.00 80.31 85 ALA A O 1
ATOM 688 N N . LEU A 1 86 ? -2.841 7.738 -10.283 1.00 81.88 86 LEU A N 1
ATOM 689 C CA . LEU A 1 86 ? -3.406 6.920 -9.214 1.00 81.88 86 LEU A CA 1
ATOM 690 C C . LEU A 1 86 ? -2.979 7.438 -7.837 1.00 81.88 86 LEU A C 1
ATOM 692 O O . LEU A 1 86 ? -3.820 7.582 -6.958 1.00 81.88 86 LEU A O 1
ATOM 696 N N . PHE A 1 87 ? -1.703 7.785 -7.662 1.00 77.25 87 PHE A N 1
ATOM 697 C CA . PHE A 1 87 ? -1.194 8.391 -6.435 1.00 77.25 87 PHE A CA 1
ATOM 698 C C . PHE A 1 87 ? -1.909 9.710 -6.123 1.00 77.25 87 PHE A C 1
ATOM 700 O O . PHE A 1 87 ? -2.387 9.894 -5.008 1.00 77.25 87 PHE A O 1
ATOM 707 N N . ILE A 1 88 ? -2.042 10.604 -7.110 1.00 79.81 88 ILE A N 1
ATOM 708 C CA . ILE A 1 88 ? -2.752 11.885 -6.962 1.00 79.81 88 ILE A CA 1
ATOM 709 C C . ILE A 1 88 ? -4.234 11.670 -6.644 1.00 79.81 88 ILE A C 1
ATOM 711 O O . ILE A 1 88 ? -4.799 12.460 -5.899 1.00 79.81 88 ILE A O 1
ATOM 715 N N . PHE A 1 89 ? -4.863 10.625 -7.182 1.00 78.19 89 PHE A N 1
ATOM 716 C CA . PHE A 1 89 ? -6.262 10.296 -6.910 1.00 78.19 89 PHE A CA 1
ATOM 717 C C . PHE A 1 89 ? -6.461 9.677 -5.519 1.00 78.19 89 PHE A C 1
ATOM 719 O O . PHE A 1 89 ? -7.392 10.041 -4.805 1.00 78.19 89 PHE A O 1
ATOM 726 N N . LEU A 1 90 ? -5.573 8.771 -5.106 1.00 76.19 90 LEU A N 1
ATOM 727 C CA . LEU A 1 90 ? -5.644 8.094 -3.812 1.00 76.19 90 LEU A CA 1
ATOM 728 C C . LEU A 1 90 ? -5.234 9.001 -2.649 1.00 76.19 90 LEU A C 1
ATOM 730 O O . LEU A 1 90 ? -5.778 8.861 -1.560 1.00 76.19 90 LEU A O 1
ATOM 734 N N . LEU A 1 91 ? -4.318 9.950 -2.862 1.00 73.56 91 LEU A N 1
ATOM 735 C CA . LEU A 1 91 ? -3.859 10.883 -1.830 1.00 73.56 91 LEU A CA 1
ATOM 736 C C . LEU A 1 91 ? -5.019 11.636 -1.140 1.00 73.56 91 LEU A C 1
ATOM 738 O O . LEU A 1 91 ? -5.131 11.533 0.083 1.00 73.56 91 LEU A O 1
ATOM 742 N N . PRO A 1 92 ? -5.917 12.348 -1.853 1.00 66.50 92 PRO A N 1
ATOM 743 C CA . PRO A 1 92 ? -7.060 12.989 -1.230 1.00 66.50 92 PRO A CA 1
ATOM 744 C C . PRO A 1 92 ? -8.031 11.963 -0.655 1.00 66.50 92 PRO A C 1
ATOM 746 O O . PRO A 1 92 ? -8.626 12.265 0.357 1.00 66.50 92 PRO A O 1
ATOM 749 N N . LEU A 1 93 ? -8.169 10.754 -1.201 1.00 67.56 93 LEU A N 1
ATOM 750 C CA . LEU A 1 93 ? -9.048 9.726 -0.625 1.00 67.56 93 LEU A CA 1
ATOM 751 C C . LEU A 1 93 ? -8.519 9.129 0.691 1.00 67.56 93 LEU A C 1
ATOM 753 O O . LEU A 1 93 ? -9.315 8.752 1.542 1.00 67.56 93 LEU A O 1
ATOM 757 N N . CYS A 1 94 ? -7.201 9.079 0.894 1.00 65.12 94 CYS A N 1
ATOM 758 C CA . CYS A 1 94 ? -6.591 8.754 2.188 1.00 65.12 94 CYS A CA 1
ATOM 759 C C . CYS A 1 94 ? -6.757 9.907 3.192 1.00 65.12 94 CYS A C 1
ATOM 761 O O . CYS A 1 94 ? -6.976 9.691 4.385 1.00 65.12 94 CYS A O 1
ATOM 763 N N . ILE A 1 95 ? -6.622 11.146 2.709 1.00 62.94 95 ILE A N 1
ATOM 764 C CA . ILE A 1 95 ? -6.649 12.350 3.547 1.00 62.94 95 ILE A CA 1
ATOM 765 C C . ILE A 1 95 ? -8.088 12.748 3.900 1.00 62.94 95 ILE A C 1
ATOM 767 O O . ILE A 1 95 ? -8.338 13.154 5.026 1.00 62.94 95 ILE A O 1
ATOM 771 N N . TYR A 1 96 ? -9.042 12.609 2.983 1.00 59.03 96 TYR A N 1
ATOM 772 C CA . TYR A 1 96 ? -10.404 13.143 3.072 1.00 59.03 96 TYR A CA 1
ATOM 773 C C . TYR A 1 96 ? -11.206 12.578 4.255 1.00 59.03 96 TYR A C 1
ATOM 775 O O . TYR A 1 96 ? -11.700 13.389 5.040 1.00 59.03 96 TYR A O 1
ATOM 783 N N . PRO A 1 97 ? -11.260 11.249 4.495 1.00 55.25 97 PRO A N 1
ATOM 784 C CA . PRO A 1 97 ? -11.879 10.693 5.702 1.00 55.25 97 PRO A CA 1
ATOM 785 C C . PRO A 1 97 ? -11.196 11.181 6.986 1.00 55.25 97 PRO A C 1
ATOM 787 O O . PRO A 1 97 ? -11.843 11.345 8.014 1.00 55.25 97 PRO A O 1
ATOM 790 N N . SER A 1 98 ? -9.893 11.471 6.911 1.00 50.97 98 SER A N 1
ATOM 791 C CA . SER A 1 98 ? -9.101 11.969 8.039 1.00 50.97 98 SER A CA 1
ATOM 792 C C . SER A 1 98 ? -9.256 13.481 8.284 1.00 50.97 98 SER A C 1
ATOM 794 O O . SER A 1 98 ? -9.003 13.922 9.400 1.00 50.97 98 SER A O 1
ATOM 796 N N . TYR A 1 99 ? -9.645 14.277 7.276 1.00 45.66 99 TYR A N 1
ATOM 797 C CA . TYR A 1 99 ? -9.712 15.750 7.339 1.00 45.66 99 TYR A CA 1
ATOM 798 C C . TYR A 1 99 ? -11.131 16.300 7.547 1.00 45.66 99 TYR A C 1
ATOM 800 O O . TYR A 1 99 ? -11.286 17.371 8.123 1.00 45.66 99 TYR A O 1
ATOM 808 N N . PHE A 1 100 ? -12.167 15.589 7.086 1.00 42.25 100 PHE A N 1
ATOM 809 C CA . PHE A 1 100 ? -13.568 16.041 7.160 1.00 42.25 100 PHE A CA 1
ATOM 810 C C . PHE A 1 100 ? -14.355 15.461 8.344 1.00 42.25 100 PHE A C 1
ATOM 812 O O . PHE A 1 100 ? -15.582 15.499 8.345 1.00 42.25 100 PHE A O 1
ATOM 819 N N . GLY A 1 101 ? -13.677 14.912 9.354 1.00 41.09 101 GLY A N 1
ATOM 820 C CA . GLY A 1 101 ? -14.343 14.444 10.574 1.00 41.09 101 GLY A CA 1
ATOM 821 C C . GLY A 1 101 ? -15.232 13.209 10.383 1.00 41.09 101 GLY A C 1
ATOM 822 O O . GLY A 1 101 ? -15.990 12.851 11.282 1.00 41.09 101 GLY A O 1
ATOM 823 N N . LEU A 1 102 ? -15.119 12.507 9.247 1.00 44.47 102 LEU A N 1
ATOM 824 C CA . LEU A 1 102 ? -15.653 11.154 9.079 1.00 44.47 102 LEU A CA 1
ATOM 825 C C . LEU A 1 102 ? -14.753 10.184 9.853 1.00 44.47 102 LEU A C 1
ATOM 827 O O . LEU A 1 102 ? -14.045 9.360 9.278 1.00 44.47 102 LEU A O 1
ATOM 831 N N . HIS A 1 103 ? -14.786 10.283 11.183 1.00 52.50 103 HIS A N 1
ATOM 832 C CA . HIS A 1 103 ? -14.054 9.436 12.123 1.00 52.50 103 HIS A CA 1
ATOM 833 C C . HIS A 1 103 ? -14.614 8.006 12.158 1.00 52.50 103 HIS A C 1
ATOM 835 O O . HIS A 1 103 ? -14.670 7.382 13.199 1.00 52.50 103 HIS A O 1
ATOM 841 N N . THR A 1 104 ? -15.054 7.449 11.036 1.00 55.41 104 THR A N 1
ATOM 842 C CA . THR A 1 104 ? -15.597 6.091 10.976 1.00 55.41 104 THR A CA 1
ATOM 843 C C . THR A 1 104 ? -14.442 5.102 10.810 1.00 55.41 104 THR A C 1
ATOM 845 O O . THR A 1 104 ? -14.175 4.588 9.729 1.00 55.41 104 THR A O 1
ATOM 848 N N . ARG A 1 105 ? -13.683 4.899 11.895 1.00 65.81 105 ARG A N 1
ATOM 849 C CA . ARG A 1 105 ? -12.557 3.944 11.950 1.00 65.81 105 ARG A CA 1
ATOM 850 C C . ARG A 1 105 ? -12.957 2.543 12.404 1.00 65.81 105 ARG A C 1
ATOM 852 O O . ARG A 1 105 ? -12.105 1.668 12.499 1.00 65.81 105 ARG A O 1
ATOM 859 N N . GLU A 1 106 ? -14.250 2.337 12.599 1.00 73.06 106 GLU A N 1
ATOM 860 C CA . GLU A 1 106 ? -14.837 1.090 13.067 1.00 73.06 106 GLU A CA 1
ATOM 861 C C . GLU A 1 106 ? -15.621 0.395 11.948 1.00 73.06 106 GLU A C 1
ATOM 863 O O . GLU A 1 106 ? -16.040 1.017 10.959 1.00 73.06 106 GLU A O 1
ATOM 868 N N . GLY A 1 107 ? -15.798 -0.915 12.099 1.00 75.88 107 GLY A N 1
ATOM 869 C CA . GLY A 1 107 ? -16.589 -1.755 11.207 1.00 75.88 107 GLY A CA 1
ATOM 870 C C . GLY A 1 107 ? -16.183 -1.644 9.734 1.00 75.88 107 GLY A C 1
ATOM 871 O O . GLY A 1 107 ? -15.002 -1.570 9.380 1.00 75.88 107 GLY A O 1
ATOM 872 N N . TYR A 1 108 ? -17.178 -1.616 8.843 1.00 76.81 108 TYR A N 1
ATOM 873 C CA . TYR A 1 108 ? -16.945 -1.580 7.394 1.00 76.81 108 TYR A CA 1
ATOM 874 C C . TYR A 1 108 ? -16.217 -0.321 6.911 1.00 76.81 108 TYR A C 1
ATOM 876 O O . TYR A 1 108 ? -15.469 -0.387 5.935 1.00 76.81 108 TYR A O 1
ATOM 884 N N . CYS A 1 109 ? -16.390 0.814 7.589 1.00 73.31 109 CYS A N 1
ATOM 885 C CA . CYS A 1 109 ? -15.686 2.044 7.238 1.00 73.31 109 CYS A CA 1
ATOM 886 C C . CYS A 1 109 ? -14.194 1.957 7.589 1.00 73.31 109 CYS A C 1
ATOM 888 O O . CYS A 1 109 ? -13.353 2.319 6.763 1.00 73.31 109 CYS A O 1
ATOM 890 N N . GLY A 1 110 ? -13.859 1.389 8.754 1.00 71.69 110 GLY A N 1
ATOM 891 C CA . GLY A 1 110 ? -12.476 1.094 9.139 1.00 71.69 110 GLY A CA 1
ATOM 892 C C . GLY A 1 110 ? -11.797 0.120 8.172 1.00 71.69 110 GLY A C 1
ATOM 893 O O . GLY A 1 110 ? -10.662 0.354 7.743 1.00 71.69 110 GLY A O 1
ATOM 894 N N . LEU A 1 111 ? -12.520 -0.918 7.735 1.00 76.75 111 LEU A N 1
ATOM 895 C CA . LEU A 1 111 ? -12.055 -1.846 6.697 1.00 76.75 111 LEU A CA 1
ATOM 896 C C . LEU A 1 111 ? -11.795 -1.150 5.367 1.00 76.75 111 LEU A C 1
ATOM 898 O O . LEU A 1 111 ? -10.739 -1.346 4.766 1.00 76.75 111 LEU A O 1
ATOM 902 N N . PHE A 1 112 ? -12.744 -0.336 4.909 1.00 77.81 112 PHE A N 1
ATOM 903 C CA . PHE A 1 112 ? -12.619 0.391 3.653 1.00 77.81 112 PHE A CA 1
ATOM 904 C C . PHE A 1 112 ? -11.414 1.334 3.677 1.00 77.81 112 PHE A C 1
ATOM 906 O O . PHE A 1 112 ? -10.607 1.324 2.747 1.00 77.81 112 PHE A O 1
ATOM 913 N N . LEU A 1 113 ? -11.240 2.093 4.763 1.00 75.25 113 LEU A N 1
ATOM 914 C CA . LEU A 1 113 ? -10.104 2.995 4.931 1.00 75.25 113 LEU A CA 1
ATOM 915 C C . LEU A 1 113 ? -8.777 2.227 4.945 1.00 75.25 113 LEU A C 1
ATOM 917 O O . LEU A 1 113 ? -7.813 2.637 4.299 1.00 75.25 113 LEU A O 1
ATOM 921 N N . THR A 1 114 ? -8.736 1.083 5.624 1.00 75.44 114 THR A N 1
ATOM 922 C CA . THR A 1 114 ? -7.551 0.219 5.665 1.00 75.44 114 THR A CA 1
ATOM 923 C C . THR A 1 114 ? -7.218 -0.353 4.287 1.00 75.44 114 THR A C 1
ATOM 925 O O . THR A 1 114 ? -6.063 -0.313 3.860 1.00 75.44 114 THR A O 1
ATOM 928 N N . ALA A 1 115 ? -8.220 -0.826 3.543 1.00 78.44 115 ALA A N 1
ATOM 929 C CA . ALA A 1 115 ? -8.047 -1.301 2.174 1.00 78.44 115 ALA A CA 1
ATOM 930 C C . ALA A 1 115 ? -7.538 -0.186 1.245 1.00 78.44 115 ALA A C 1
ATOM 932 O O . ALA A 1 115 ? -6.688 -0.427 0.381 1.00 78.44 115 ALA A O 1
ATOM 933 N N . LEU A 1 116 ? -8.006 1.046 1.450 1.00 79.88 116 LEU A N 1
ATOM 934 C CA . LEU A 1 116 ? -7.557 2.224 0.714 1.00 79.88 116 LEU A CA 1
ATOM 935 C C . LEU A 1 116 ? -6.090 2.553 1.031 1.00 79.88 116 LEU A C 1
ATOM 937 O O . LEU A 1 116 ? -5.298 2.757 0.110 1.00 79.88 116 LEU A O 1
ATOM 941 N N . LEU A 1 117 ? -5.693 2.497 2.307 1.00 78.19 117 LEU A N 1
ATOM 942 C CA . LEU A 1 117 ? -4.302 2.672 2.741 1.00 78.19 117 LEU A CA 1
ATOM 943 C C . LEU A 1 117 ? -3.372 1.595 2.168 1.00 78.19 117 LEU A C 1
ATOM 945 O O . LEU A 1 117 ? -2.278 1.919 1.699 1.00 78.19 117 LEU A O 1
ATOM 949 N N . PHE A 1 118 ? -3.795 0.329 2.147 1.00 81.69 118 PHE A N 1
ATOM 950 C CA . PHE A 1 118 ? -3.024 -0.737 1.502 1.00 81.69 118 PHE A CA 1
ATOM 951 C C . PHE A 1 118 ? -2.901 -0.515 -0.004 1.00 81.69 118 PHE A C 1
ATOM 953 O O . PHE A 1 118 ? -1.804 -0.632 -0.547 1.00 81.69 118 PHE A O 1
ATOM 960 N N . SER A 1 119 ? -3.987 -0.124 -0.672 1.00 81.31 119 SER A N 1
ATOM 961 C CA . SER A 1 119 ? -3.976 0.192 -2.106 1.00 81.31 119 SER A CA 1
ATOM 962 C C . SER A 1 119 ? -3.015 1.339 -2.422 1.00 81.31 119 SER A C 1
ATOM 964 O O . SER A 1 119 ? -2.235 1.259 -3.371 1.00 81.31 119 SER A O 1
ATOM 966 N N . PHE A 1 120 ? -3.007 2.377 -1.583 1.00 81.81 120 PHE A N 1
ATOM 967 C CA . PHE A 1 120 ? -2.067 3.487 -1.683 1.00 81.81 120 PHE A CA 1
ATOM 968 C C . PHE A 1 120 ? -0.619 3.036 -1.479 1.00 81.81 120 PHE A C 1
ATOM 970 O O . PHE A 1 120 ? 0.250 3.380 -2.279 1.00 81.81 120 PHE A O 1
ATOM 977 N N . GLY A 1 121 ? -0.348 2.226 -0.453 1.00 80.81 121 GLY A N 1
ATOM 978 C CA . GLY A 1 121 ? 0.991 1.691 -0.218 1.00 80.81 121 GLY A CA 1
ATOM 979 C C . GLY A 1 121 ? 1.492 0.837 -1.389 1.00 80.81 121 GLY A C 1
ATOM 980 O O . GLY A 1 121 ? 2.643 0.983 -1.789 1.00 80.81 121 GLY A O 1
ATOM 981 N N . ILE A 1 122 ? 0.626 0.017 -1.997 1.00 84.00 122 ILE A N 1
ATOM 982 C CA . ILE A 1 122 ? 0.962 -0.781 -3.186 1.00 84.00 122 ILE A CA 1
ATOM 983 C C . ILE A 1 122 ? 1.315 0.134 -4.363 1.00 84.00 122 ILE A C 1
ATOM 985 O O . ILE A 1 122 ? 2.341 -0.087 -5.006 1.00 84.00 122 ILE A O 1
ATOM 989 N N . ALA A 1 123 ? 0.517 1.176 -4.619 1.00 82.75 123 ALA A N 1
ATOM 990 C CA . ALA A 1 123 ? 0.797 2.154 -5.671 1.00 82.75 123 ALA A CA 1
ATOM 991 C C . ALA A 1 123 ? 2.159 2.837 -5.457 1.00 82.75 123 ALA A C 1
ATOM 993 O O . ALA A 1 123 ? 2.980 2.890 -6.366 1.00 82.75 123 ALA A O 1
ATOM 994 N N . VAL A 1 124 ? 2.470 3.262 -4.228 1.00 81.38 124 VAL A N 1
ATOM 995 C CA . VAL A 1 124 ? 3.779 3.848 -3.885 1.00 81.38 124 VAL A CA 1
ATOM 996 C C . VAL A 1 124 ? 4.933 2.879 -4.155 1.00 81.38 124 VAL A C 1
ATOM 998 O O . VAL A 1 124 ? 5.977 3.276 -4.682 1.00 81.38 124 VAL A O 1
ATOM 1001 N N . SER A 1 125 ? 4.764 1.603 -3.818 1.00 82.06 125 SER A N 1
ATOM 1002 C CA . SER A 1 125 ? 5.785 0.582 -4.055 1.00 82.06 125 SER A CA 1
ATOM 1003 C C . SER A 1 125 ? 6.003 0.315 -5.543 1.00 82.06 125 SER A C 1
ATOM 1005 O O . SER A 1 125 ? 7.151 0.224 -5.989 1.00 82.06 125 SER A O 1
ATOM 1007 N N . ILE A 1 126 ? 4.925 0.241 -6.326 1.00 81.31 126 ILE A N 1
ATOM 1008 C CA . ILE A 1 126 ? 4.979 0.108 -7.786 1.00 81.31 126 ILE A CA 1
ATOM 1009 C C . ILE A 1 126 ? 5.668 1.336 -8.401 1.00 81.31 126 ILE A C 1
ATOM 1011 O O . ILE A 1 126 ? 6.579 1.186 -9.228 1.00 81.31 126 ILE A O 1
ATOM 1015 N N . PHE A 1 127 ? 5.338 2.529 -7.910 1.00 80.25 127 PHE A N 1
ATOM 1016 C CA . PHE A 1 127 ? 5.909 3.787 -8.370 1.00 80.25 127 PHE A CA 1
ATOM 1017 C C . PHE A 1 127 ? 7.417 3.820 -8.154 1.00 80.25 127 PHE A C 1
ATOM 1019 O O . PHE A 1 127 ? 8.176 4.112 -9.082 1.00 80.25 127 PHE A O 1
ATOM 1026 N N . GLY A 1 128 ? 7.882 3.420 -6.967 1.00 77.75 128 GLY A N 1
ATOM 1027 C CA . GLY A 1 128 ? 9.308 3.327 -6.660 1.00 77.75 128 GLY A CA 1
ATOM 1028 C C . GLY A 1 128 ? 10.074 2.410 -7.619 1.00 77.75 128 GLY A C 1
ATOM 1029 O O . GLY A 1 128 ? 11.154 2.776 -8.096 1.00 77.75 128 GLY A O 1
ATOM 1030 N N . ILE A 1 129 ? 9.493 1.263 -7.985 1.00 77.94 129 ILE A N 1
ATOM 1031 C CA . ILE A 1 129 ? 10.089 0.323 -8.949 1.00 77.94 129 ILE A CA 1
ATOM 1032 C C . ILE A 1 129 ? 10.201 0.966 -10.339 1.00 77.94 129 ILE A C 1
ATOM 1034 O O . ILE A 1 129 ? 11.246 0.864 -10.997 1.00 77.94 129 ILE A O 1
ATOM 1038 N N . PHE A 1 130 ? 9.153 1.648 -10.804 1.00 76.06 130 PHE A N 1
ATOM 1039 C CA . PHE A 1 130 ? 9.157 2.275 -12.126 1.00 76.06 130 PHE A CA 1
ATOM 1040 C C . PHE A 1 130 ? 10.026 3.535 -12.197 1.00 76.06 130 PHE A C 1
ATOM 1042 O O . PHE A 1 130 ? 10.695 3.750 -13.214 1.00 76.06 130 PHE A O 1
ATOM 1049 N N . CYS A 1 131 ? 10.135 4.308 -11.116 1.00 75.12 131 CYS A N 1
ATOM 1050 C CA . CYS A 1 131 ? 11.079 5.422 -11.011 1.00 75.12 131 CYS A CA 1
ATOM 1051 C C . CYS A 1 131 ? 12.525 4.983 -11.267 1.00 75.12 131 CYS A C 1
ATOM 1053 O O . CYS A 1 131 ? 13.306 5.738 -11.854 1.00 75.12 131 CYS A O 1
ATOM 1055 N N . TRP A 1 132 ? 12.890 3.747 -10.907 1.00 75.44 132 TRP A N 1
ATOM 1056 C CA . TRP A 1 132 ? 14.228 3.215 -11.175 1.00 75.44 132 TRP A CA 1
ATOM 1057 C C . TRP A 1 132 ? 14.521 3.068 -12.674 1.00 75.44 132 TRP A C 1
ATOM 1059 O O . TRP A 1 132 ? 15.655 3.276 -13.122 1.00 75.44 132 TRP A O 1
ATOM 1069 N N . ARG A 1 133 ? 13.486 2.753 -13.463 1.00 74.06 133 ARG A N 1
ATOM 1070 C CA . ARG A 1 133 ? 13.558 2.527 -14.914 1.00 74.06 133 ARG A CA 1
ATOM 1071 C C . ARG A 1 133 ? 13.617 3.825 -15.723 1.00 74.06 133 ARG A C 1
ATOM 1073 O O . ARG A 1 133 ? 14.083 3.800 -16.862 1.00 74.06 133 ARG A O 1
ATOM 1080 N N . VAL A 1 134 ? 13.195 4.951 -15.153 1.00 73.94 134 VAL A N 1
ATOM 1081 C CA . VAL A 1 134 ? 13.230 6.261 -15.816 1.00 73.94 134 VAL A CA 1
ATOM 1082 C C . VAL A 1 134 ? 14.600 6.920 -15.620 1.00 73.94 134 VAL A C 1
ATOM 1084 O O . VAL A 1 134 ? 15.102 7.067 -14.504 1.00 73.94 134 VAL A O 1
ATOM 1087 N N . LYS A 1 135 ? 15.249 7.309 -16.725 1.00 73.75 135 LYS A N 1
ATOM 1088 C CA . LYS A 1 135 ? 16.593 7.921 -16.708 1.00 73.75 135 LYS A CA 1
ATOM 1089 C C . LYS A 1 135 ? 16.608 9.366 -16.195 1.00 73.75 135 LYS A C 1
ATOM 1091 O O . LYS A 1 135 ? 17.657 9.827 -15.770 1.00 73.75 135 LYS A O 1
ATOM 1096 N N . GLU A 1 136 ? 15.466 10.045 -16.231 1.00 77.25 136 GLU A N 1
ATOM 1097 C CA . GLU A 1 136 ? 15.319 11.471 -15.899 1.00 77.25 136 GLU A CA 1
ATOM 1098 C C . GLU A 1 136 ? 15.398 11.745 -14.384 1.00 77.25 136 GLU A C 1
ATOM 1100 O O . GLU A 1 136 ? 15.800 12.831 -13.971 1.00 77.25 136 GLU A O 1
ATOM 1105 N N . TYR A 1 137 ? 15.087 10.754 -13.539 1.00 77.25 137 TYR A N 1
ATOM 1106 C CA . TYR A 1 137 ? 15.194 10.901 -12.086 1.00 77.25 137 TYR A CA 1
ATOM 1107 C C . TYR A 1 137 ? 16.643 10.796 -11.601 1.00 77.25 137 TYR A C 1
ATOM 1109 O O . TYR A 1 137 ? 17.406 9.919 -12.019 1.00 77.25 137 TYR A O 1
ATOM 1117 N N . LYS A 1 138 ? 17.004 11.659 -10.648 1.00 84.75 138 LYS A N 1
ATOM 1118 C CA . LYS A 1 138 ? 18.321 11.651 -10.003 1.00 84.75 138 LYS A CA 1
ATOM 1119 C C . LYS A 1 138 ? 18.491 10.397 -9.134 1.00 84.75 138 LYS A C 1
ATOM 1121 O O . LYS A 1 138 ? 17.526 9.821 -8.639 1.00 84.75 138 LYS A O 1
ATOM 1126 N N . TRP A 1 139 ? 19.728 9.949 -8.930 1.00 81.62 139 TRP A N 1
ATOM 1127 C CA . TRP A 1 139 ? 20.004 8.695 -8.211 1.00 81.62 139 TRP A CA 1
ATOM 1128 C C . TRP A 1 139 ? 19.467 8.698 -6.766 1.00 81.62 139 TRP A C 1
ATOM 1130 O O . TRP A 1 139 ? 18.927 7.695 -6.311 1.00 81.62 139 TRP A O 1
ATOM 1140 N N . TYR A 1 140 ? 19.529 9.837 -6.073 1.00 80.25 140 TYR A N 1
ATOM 1141 C CA . TYR A 1 140 ? 19.051 9.956 -4.694 1.00 80.25 140 TYR A CA 1
ATOM 1142 C C . TYR A 1 140 ? 17.519 9.926 -4.584 1.00 80.25 140 TYR A C 1
ATOM 1144 O O . TYR A 1 140 ? 16.987 9.358 -3.635 1.00 80.25 140 TYR A O 1
ATOM 1152 N N . THR A 1 141 ? 16.787 10.465 -5.569 1.00 78.81 141 THR A N 1
ATOM 1153 C CA . THR A 1 141 ? 15.315 10.387 -5.578 1.00 78.81 141 THR A CA 1
ATOM 1154 C C . THR A 1 141 ? 14.856 8.951 -5.799 1.00 78.81 141 THR A C 1
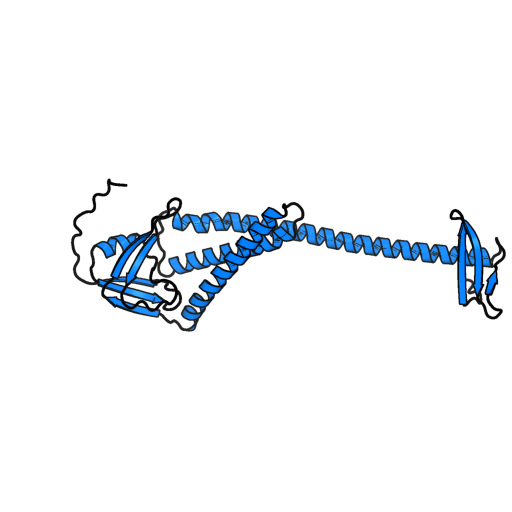ATOM 1156 O O . THR A 1 141 ? 13.902 8.500 -5.175 1.00 78.81 141 THR A O 1
ATOM 1159 N N . LYS A 1 142 ? 15.580 8.203 -6.638 1.00 80.81 142 LYS A N 1
ATOM 1160 C CA . LYS A 1 142 ? 15.327 6.779 -6.867 1.00 80.81 142 LYS A CA 1
ATOM 1161 C C . LYS A 1 142 ? 15.477 5.967 -5.579 1.00 80.81 142 LYS A C 1
ATOM 1163 O O . LYS A 1 142 ? 14.595 5.169 -5.261 1.00 80.81 142 LYS A O 1
ATOM 1168 N N . ILE A 1 143 ? 16.559 6.196 -4.827 1.00 84.38 143 ILE A N 1
ATOM 1169 C CA . ILE A 1 143 ? 16.797 5.542 -3.529 1.00 84.38 143 ILE A CA 1
ATOM 1170 C C . ILE A 1 143 ? 15.675 5.877 -2.544 1.00 84.38 143 ILE A C 1
ATOM 1172 O O . ILE A 1 143 ? 15.121 4.963 -1.942 1.00 84.38 143 ILE A O 1
ATOM 1176 N N . GLY A 1 144 ? 15.287 7.153 -2.438 1.00 82.00 144 GLY A N 1
ATOM 1177 C CA . GLY A 1 144 ? 14.200 7.583 -1.554 1.00 82.00 144 GLY A CA 1
ATOM 1178 C C . GLY A 1 144 ? 12.884 6.847 -1.822 1.00 82.00 144 GLY A C 1
ATOM 1179 O O . GLY A 1 144 ? 12.318 6.255 -0.905 1.00 82.00 144 GLY A O 1
ATOM 1180 N N . PHE A 1 145 ? 12.436 6.795 -3.081 1.00 80.50 145 PHE A N 1
ATOM 1181 C CA . PHE A 1 145 ? 11.209 6.070 -3.437 1.00 80.50 145 PHE A CA 1
ATOM 1182 C C . PHE A 1 145 ? 11.324 4.554 -3.257 1.00 80.50 145 PHE A C 1
ATOM 1184 O O . PHE A 1 145 ? 10.331 3.903 -2.949 1.00 80.50 145 PHE A O 1
ATOM 1191 N N . SER A 1 146 ? 12.520 3.983 -3.406 1.00 80.56 146 SER A N 1
ATOM 1192 C CA . SER A 1 146 ? 12.732 2.550 -3.170 1.00 80.56 146 SER A CA 1
ATOM 1193 C C . SER A 1 146 ? 12.636 2.201 -1.688 1.00 80.56 146 SER A C 1
ATOM 1195 O O . SER A 1 146 ? 11.973 1.232 -1.335 1.00 80.56 146 SER A O 1
ATOM 1197 N N . ILE A 1 147 ? 13.241 3.011 -0.813 1.00 86.00 147 ILE A N 1
ATOM 1198 C CA . ILE A 1 147 ? 13.126 2.848 0.643 1.00 86.00 147 ILE A CA 1
ATOM 1199 C C . ILE A 1 147 ? 11.666 2.998 1.071 1.00 86.00 147 ILE A C 1
ATOM 1201 O O . ILE A 1 147 ? 11.166 2.168 1.831 1.00 86.00 147 ILE A O 1
ATOM 1205 N N . LEU A 1 148 ? 10.973 4.014 0.544 1.00 84.06 148 LEU A N 1
ATOM 1206 C CA . LEU A 1 148 ? 9.556 4.235 0.812 1.00 84.06 148 LEU A CA 1
ATOM 1207 C C . LEU A 1 148 ? 8.727 3.020 0.376 1.00 84.06 148 LEU A C 1
ATOM 1209 O O . LEU A 1 148 ? 7.996 2.464 1.185 1.00 84.06 148 LEU A O 1
ATOM 1213 N N . GLY A 1 149 ? 8.916 2.542 -0.857 1.00 82.50 149 GLY A N 1
ATOM 1214 C CA . GLY A 1 149 ? 8.196 1.392 -1.398 1.00 82.50 149 GLY A CA 1
ATOM 1215 C C . GLY A 1 149 ? 8.449 0.082 -0.644 1.00 82.50 149 GLY A C 1
ATOM 1216 O O . GLY A 1 149 ? 7.507 -0.679 -0.425 1.00 82.50 149 GLY A O 1
ATOM 1217 N N . ILE A 1 150 ? 9.688 -0.183 -0.217 1.00 83.94 150 ILE A N 1
ATOM 1218 C CA . ILE A 1 150 ? 10.031 -1.370 0.588 1.00 83.94 150 ILE A CA 1
ATOM 1219 C C . ILE A 1 150 ? 9.394 -1.276 1.977 1.00 83.94 150 ILE A C 1
ATOM 1221 O O . ILE A 1 150 ? 8.798 -2.244 2.446 1.00 83.94 150 ILE A O 1
ATOM 1225 N N . THR A 1 151 ? 9.477 -0.108 2.616 1.00 81.50 151 THR A N 1
ATOM 1226 C CA . THR A 1 151 ? 8.859 0.130 3.928 1.00 81.50 151 THR A CA 1
ATOM 1227 C C . THR A 1 151 ? 7.342 -0.037 3.851 1.00 81.50 151 THR A C 1
ATOM 1229 O O . THR A 1 151 ? 6.758 -0.741 4.672 1.00 81.50 151 THR A O 1
ATOM 1232 N N . SER A 1 152 ? 6.703 0.530 2.823 1.00 82.94 152 SER A N 1
ATOM 1233 C CA . SER A 1 152 ? 5.271 0.366 2.567 1.00 82.94 152 SER A CA 1
ATOM 1234 C C . SER A 1 152 ? 4.890 -1.103 2.370 1.00 82.94 152 SER A C 1
ATOM 1236 O O . SER A 1 152 ? 3.939 -1.557 2.998 1.00 82.94 152 SER A O 1
ATOM 1238 N N . LEU A 1 153 ? 5.652 -1.873 1.581 1.00 83.69 153 LEU A N 1
ATOM 1239 C CA . LEU A 1 153 ? 5.408 -3.311 1.393 1.00 83.69 153 LEU A CA 1
ATOM 1240 C C . LEU A 1 153 ? 5.497 -4.090 2.703 1.00 83.69 153 LEU A C 1
ATOM 1242 O O . LEU A 1 153 ? 4.656 -4.947 2.956 1.00 83.69 153 LEU A O 1
ATOM 1246 N N . PHE A 1 154 ? 6.495 -3.796 3.538 1.00 83.06 154 PHE A N 1
ATOM 1247 C CA . PHE A 1 154 ? 6.651 -4.454 4.832 1.00 83.06 154 PHE A CA 1
ATOM 1248 C C . PHE A 1 154 ? 5.444 -4.200 5.748 1.00 83.06 154 PHE A C 1
ATOM 1250 O O . PHE A 1 154 ? 4.903 -5.140 6.334 1.00 83.06 154 PHE A O 1
ATOM 1257 N N . LEU A 1 155 ? 4.977 -2.949 5.819 1.00 77.62 155 LEU A N 1
ATOM 1258 C CA . LEU A 1 155 ? 3.791 -2.579 6.595 1.00 77.62 155 LEU A CA 1
ATOM 1259 C C . LEU A 1 155 ? 2.518 -3.237 6.048 1.00 77.62 155 LEU A C 1
ATOM 1261 O O . LEU A 1 155 ? 1.731 -3.774 6.826 1.00 77.62 155 LEU A O 1
ATOM 1265 N N . ILE A 1 156 ? 2.348 -3.259 4.721 1.00 81.75 156 ILE A N 1
ATOM 1266 C CA . ILE A 1 156 ? 1.223 -3.935 4.062 1.00 81.75 156 ILE A CA 1
ATOM 1267 C C . ILE A 1 156 ? 1.241 -5.425 4.382 1.00 81.75 156 ILE A C 1
ATOM 1269 O O . ILE A 1 156 ? 0.224 -5.953 4.808 1.00 81.75 156 ILE A O 1
ATOM 1273 N N . MET A 1 157 ? 2.376 -6.109 4.221 1.00 81.19 157 MET A N 1
ATOM 1274 C CA . MET A 1 157 ? 2.463 -7.549 4.481 1.00 81.19 157 MET A CA 1
ATOM 1275 C C . MET A 1 157 ? 2.096 -7.882 5.926 1.00 81.19 157 MET A C 1
ATOM 1277 O O . MET A 1 157 ? 1.334 -8.819 6.162 1.00 81.19 157 MET A O 1
ATOM 1281 N N . ARG A 1 158 ? 2.590 -7.097 6.891 1.00 77.06 158 ARG A N 1
ATOM 1282 C CA . ARG A 1 158 ? 2.251 -7.276 8.306 1.00 77.06 158 ARG A CA 1
ATOM 1283 C C . ARG A 1 158 ? 0.753 -7.084 8.555 1.00 77.06 158 ARG A C 1
ATOM 1285 O O . ARG A 1 158 ? 0.144 -7.941 9.185 1.00 77.06 158 ARG A O 1
ATOM 1292 N N . GLY A 1 159 ? 0.172 -6.000 8.038 1.00 75.25 159 GLY A N 1
ATOM 1293 C CA . GLY A 1 159 ? -1.253 -5.709 8.191 1.00 75.25 159 GLY A CA 1
ATOM 1294 C C . GLY A 1 159 ? -2.128 -6.761 7.511 1.00 75.25 159 GLY A C 1
ATOM 1295 O O . GLY A 1 159 ? -2.941 -7.404 8.164 1.00 75.25 159 GLY A O 1
ATOM 1296 N N . VAL A 1 160 ? -1.915 -7.002 6.217 1.00 80.25 160 VAL A N 1
ATOM 1297 C CA . VAL A 1 160 ? -2.669 -7.976 5.413 1.00 80.25 160 VAL A CA 1
ATOM 1298 C C . VAL A 1 160 ? -2.627 -9.371 6.032 1.00 80.25 160 VAL A C 1
ATOM 1300 O O . VAL A 1 160 ? -3.647 -10.043 6.037 1.00 80.25 160 VAL A O 1
ATOM 1303 N N . THR A 1 161 ? -1.501 -9.805 6.605 1.00 80.12 161 THR A N 1
ATOM 1304 C CA . THR A 1 161 ? -1.434 -11.118 7.270 1.00 80.12 161 THR A CA 1
ATOM 1305 C C . THR A 1 161 ? -2.383 -11.204 8.468 1.00 80.12 161 THR A C 1
ATOM 1307 O O . THR A 1 161 ? -3.042 -12.226 8.637 1.00 80.12 161 THR A O 1
ATOM 1310 N N . ALA A 1 162 ? -2.478 -10.149 9.281 1.00 74.88 162 ALA A N 1
ATOM 1311 C CA . ALA A 1 162 ? -3.413 -10.098 10.405 1.00 74.88 162 ALA A CA 1
ATOM 1312 C C . ALA A 1 162 ? -4.872 -10.098 9.921 1.00 74.88 162 ALA A C 1
ATOM 1314 O O . ALA A 1 162 ? -5.668 -10.916 10.368 1.00 74.88 162 ALA A O 1
ATOM 1315 N N . TYR A 1 163 ? -5.182 -9.268 8.921 1.00 78.44 163 TYR A N 1
ATOM 1316 C CA . TYR A 1 163 ? -6.514 -9.191 8.317 1.00 78.44 163 TYR A CA 1
ATOM 1317 C C . TYR A 1 163 ? -6.949 -10.489 7.626 1.00 78.44 163 TYR A C 1
ATOM 1319 O O . TYR A 1 163 ? -8.106 -10.875 7.726 1.00 78.44 163 TYR A O 1
ATOM 1327 N N . ILE A 1 164 ? -6.040 -11.179 6.929 1.00 82.50 164 ILE A N 1
ATOM 1328 C CA . ILE A 1 164 ? -6.338 -12.470 6.294 1.00 82.50 164 ILE A CA 1
ATOM 1329 C C . ILE A 1 164 ? -6.638 -13.523 7.355 1.00 82.50 164 ILE A C 1
ATOM 1331 O O . ILE A 1 164 ? -7.583 -14.280 7.170 1.00 82.50 164 ILE A O 1
ATOM 1335 N N . LYS A 1 165 ? -5.867 -13.574 8.449 1.00 81.62 165 LYS A N 1
ATOM 1336 C CA . LYS A 1 165 ? -6.149 -14.502 9.553 1.00 81.62 165 LYS A CA 1
ATOM 1337 C C . LYS A 1 165 ? -7.541 -14.264 10.121 1.00 81.62 165 LYS A C 1
ATOM 1339 O O . LYS A 1 165 ? -8.331 -15.195 10.163 1.00 81.62 165 LYS A O 1
ATOM 1344 N N . ASP A 1 166 ? -7.878 -13.016 10.434 1.00 79.88 166 ASP A N 1
ATOM 1345 C CA . ASP A 1 166 ? -9.215 -12.700 10.941 1.00 79.88 166 ASP A CA 1
ATOM 1346 C C . ASP A 1 166 ? -10.324 -13.008 9.939 1.00 79.88 166 ASP A C 1
ATOM 1348 O O . ASP A 1 166 ? -11.384 -13.481 10.330 1.00 79.88 166 ASP A O 1
ATOM 1352 N N . PHE A 1 167 ? -10.094 -12.771 8.646 1.00 80.56 167 PHE A N 1
ATOM 1353 C CA . PHE A 1 167 ? -11.094 -13.039 7.617 1.00 80.56 167 PHE A CA 1
ATOM 1354 C C . PHE A 1 167 ? -11.305 -14.539 7.372 1.00 80.56 167 PHE A C 1
ATOM 1356 O O . PHE A 1 167 ? -12.430 -14.970 7.135 1.00 80.56 167 PHE A O 1
ATOM 1363 N N . VAL A 1 168 ? -10.231 -15.333 7.398 1.00 83.44 168 VAL A N 1
ATOM 1364 C CA . VAL A 1 168 ? -10.279 -16.786 7.171 1.00 83.44 168 VAL A CA 1
ATOM 1365 C C . VAL A 1 168 ? -10.827 -17.511 8.393 1.00 83.44 168 VAL A C 1
ATOM 1367 O O . VAL A 1 168 ? -11.688 -18.375 8.245 1.00 83.44 168 VAL A O 1
ATOM 1370 N N . ASP A 1 169 ? -10.353 -17.144 9.582 1.00 80.69 169 ASP A N 1
ATOM 1371 C CA . ASP A 1 169 ? -10.728 -17.806 10.831 1.00 80.69 169 ASP A CA 1
ATOM 1372 C C . ASP A 1 169 ? -12.031 -17.231 11.419 1.00 80.69 169 ASP A C 1
ATOM 1374 O O . ASP A 1 169 ? -12.613 -17.826 12.323 1.00 80.69 169 ASP A O 1
ATOM 1378 N N . ASN A 1 170 ? -12.513 -16.097 10.887 1.00 76.69 170 ASN A N 1
ATOM 1379 C CA . ASN A 1 170 ? -13.642 -15.321 11.408 1.00 76.69 170 ASN A CA 1
ATOM 1380 C C . ASN A 1 170 ? -13.540 -15.103 12.930 1.00 76.69 170 ASN A C 1
ATOM 1382 O O . ASN A 1 170 ? -14.523 -15.249 13.658 1.00 76.69 170 ASN A O 1
ATOM 1386 N N . ASP A 1 171 ? -12.330 -14.778 13.400 1.00 79.88 171 ASP A N 1
ATOM 1387 C CA . ASP A 1 171 ? -11.964 -14.693 14.822 1.00 79.88 171 ASP A CA 1
ATOM 1388 C C . ASP A 1 171 ? -12.429 -13.357 15.434 1.00 79.88 171 ASP A C 1
ATOM 1390 O O . ASP A 1 171 ? -11.648 -12.484 15.828 1.00 79.88 171 ASP A O 1
ATOM 1394 N N . VAL A 1 172 ? -13.750 -13.168 15.420 1.00 83.75 172 VAL A N 1
ATOM 1395 C CA . VAL A 1 172 ? -14.449 -12.060 16.070 1.00 83.75 172 VAL A CA 1
ATOM 1396 C C . VAL A 1 172 ? -14.623 -12.403 17.545 1.00 83.75 172 VAL A C 1
ATOM 1398 O O . VAL A 1 172 ? -15.236 -13.413 17.890 1.00 83.75 172 VAL A O 1
ATOM 1401 N N . VAL A 1 173 ? -14.120 -11.534 18.417 1.00 86.81 173 VAL A N 1
ATOM 1402 C CA . VAL A 1 173 ? -14.195 -11.682 19.870 1.00 86.81 173 VAL A CA 1
ATOM 1403 C C . VAL A 1 173 ? -14.994 -10.526 20.455 1.00 86.81 173 VAL A C 1
ATOM 1405 O O . VAL A 1 173 ? -14.905 -9.387 19.992 1.00 86.81 173 VAL A O 1
ATOM 1408 N N . THR A 1 174 ? -15.771 -10.829 21.491 1.00 88.19 174 THR A N 1
ATOM 1409 C CA . THR A 1 174 ? -16.481 -9.829 22.285 1.00 88.19 174 THR A CA 1
ATOM 1410 C C . THR A 1 174 ? -15.831 -9.724 23.658 1.00 88.19 174 THR A C 1
ATOM 1412 O O . THR A 1 174 ? -15.668 -10.727 24.352 1.00 88.19 174 THR A O 1
ATOM 1415 N N . TYR A 1 175 ? -15.468 -8.507 24.041 1.00 88.12 175 TYR A N 1
ATOM 1416 C CA . TYR A 1 175 ? -15.000 -8.157 25.375 1.00 88.12 175 TYR A CA 1
ATOM 1417 C C . TYR A 1 175 ? -16.072 -7.343 26.100 1.00 88.12 175 TYR A C 1
ATOM 1419 O O . TYR A 1 175 ? -16.685 -6.467 25.496 1.00 88.12 175 TYR A O 1
ATOM 1427 N N . GLU A 1 176 ? -16.267 -7.608 27.390 1.00 89.88 176 GLU A N 1
ATOM 1428 C CA . GLU A 1 176 ? -17.109 -6.804 28.276 1.00 89.88 176 GLU A CA 1
ATOM 1429 C C . GLU A 1 176 ? -16.334 -6.475 29.551 1.00 89.88 176 GLU A C 1
ATOM 1431 O O . GLU A 1 176 ? -15.928 -7.380 30.283 1.00 89.88 176 GLU A O 1
ATOM 1436 N N . GLY A 1 177 ? -16.148 -5.190 29.850 1.00 87.88 177 GLY A N 1
ATOM 1437 C CA . GLY A 1 177 ? -15.427 -4.803 31.060 1.00 87.88 177 GLY A CA 1
ATOM 1438 C C . GLY A 1 177 ? -15.022 -3.338 31.117 1.00 87.88 177 GLY A C 1
ATOM 1439 O O . GLY A 1 177 ? -15.631 -2.484 30.470 1.00 87.88 177 GLY A O 1
ATOM 1440 N N . SER A 1 178 ? -14.013 -3.065 31.945 1.00 88.00 178 SER A N 1
ATOM 1441 C CA . SER A 1 178 ? -13.372 -1.756 32.071 1.00 88.00 178 SER A CA 1
ATOM 1442 C C . SER A 1 178 ? -12.598 -1.408 30.801 1.00 88.00 178 SER A C 1
ATOM 1444 O O . SER A 1 178 ? -12.099 -2.284 30.086 1.00 88.00 178 SER A O 1
ATOM 1446 N N . PHE A 1 179 ? -12.495 -0.113 30.531 1.00 89.50 179 PHE A N 1
ATOM 1447 C CA . PHE A 1 179 ? -11.731 0.432 29.420 1.00 89.50 179 PHE A CA 1
ATOM 1448 C C . PHE A 1 179 ? -11.097 1.758 29.829 1.00 89.50 179 PHE A C 1
ATOM 1450 O O . PHE A 1 179 ? -11.492 2.381 30.815 1.00 89.50 179 PHE A O 1
ATOM 1457 N N . THR A 1 180 ? -10.118 2.193 29.052 1.00 87.44 180 THR A N 1
ATOM 1458 C CA . THR A 1 180 ? -9.542 3.528 29.148 1.00 87.44 180 THR A CA 1
ATOM 1459 C C . THR A 1 180 ? -9.538 4.178 27.776 1.00 87.44 180 THR A C 1
ATOM 1461 O O . THR A 1 180 ? -9.368 3.514 26.751 1.00 87.44 180 THR A O 1
ATOM 1464 N N . LEU A 1 181 ? -9.758 5.488 27.777 1.00 88.00 181 LEU A N 1
ATOM 1465 C CA . LEU A 1 181 ? -9.739 6.323 26.588 1.00 88.00 181 LEU A CA 1
ATOM 1466 C C . LEU A 1 181 ? -8.484 7.183 26.600 1.00 88.00 181 LEU A C 1
ATOM 1468 O O . LEU A 1 181 ? -8.126 7.741 27.638 1.00 88.00 181 LEU A O 1
ATOM 1472 N N . ASP A 1 182 ? -7.850 7.312 25.442 1.00 85.38 182 ASP A N 1
ATOM 1473 C CA . ASP A 1 182 ? -6.712 8.203 25.259 1.00 85.38 182 ASP A CA 1
ATOM 1474 C C . ASP A 1 182 ? -6.821 8.977 23.939 1.00 85.38 182 ASP A C 1
ATOM 1476 O O . ASP A 1 182 ? -7.505 8.577 22.988 1.00 85.38 182 ASP A O 1
ATOM 1480 N N . THR A 1 183 ? -6.133 10.112 23.886 1.00 83.00 183 THR A N 1
ATOM 1481 C CA . THR A 1 183 ? -6.037 10.973 22.712 1.00 83.00 183 THR A CA 1
ATOM 1482 C C . THR A 1 183 ? -4.587 11.118 22.294 1.00 83.00 183 THR A C 1
ATOM 1484 O O . THR A 1 183 ? -3.788 11.774 22.962 1.00 83.00 183 THR A O 1
ATOM 1487 N N . ILE A 1 184 ? -4.248 10.582 21.125 1.00 76.81 184 ILE A N 1
ATOM 1488 C CA . ILE A 1 184 ? -2.908 10.736 20.564 1.00 76.81 184 ILE A CA 1
ATOM 1489 C C . ILE A 1 184 ? -2.920 11.935 19.623 1.00 76.81 184 ILE A C 1
ATOM 1491 O O . ILE A 1 184 ? -3.396 11.860 18.486 1.00 76.81 184 ILE A O 1
ATOM 1495 N N . VAL A 1 185 ? -2.382 13.055 20.105 1.00 72.06 185 VAL A N 1
ATOM 1496 C CA . VAL A 1 185 ? -2.255 14.295 19.333 1.00 72.06 185 VAL A CA 1
ATOM 1497 C C . VAL A 1 185 ? -0.940 14.289 18.560 1.00 72.06 185 VAL A C 1
ATOM 1499 O O . VAL A 1 185 ? 0.155 14.302 19.124 1.00 72.06 185 VAL A O 1
ATOM 1502 N N . HIS A 1 186 ? -1.027 14.325 17.235 1.00 65.75 186 HIS A N 1
ATOM 1503 C CA . HIS A 1 186 ? 0.147 14.438 16.381 1.00 65.75 186 HIS A CA 1
ATOM 1504 C C . HIS A 1 186 ? 0.368 15.895 15.957 1.00 65.75 186 HIS A C 1
ATOM 1506 O O . HIS A 1 186 ? -0.459 16.486 15.276 1.00 65.75 186 HIS A O 1
ATOM 1512 N N . ARG A 1 187 ? 1.548 16.460 16.257 1.00 49.69 187 ARG A N 1
ATOM 1513 C CA . ARG A 1 187 ? 1.920 17.878 16.010 1.00 49.69 187 ARG A CA 1
ATOM 1514 C C . ARG A 1 187 ? 1.664 18.413 14.583 1.00 49.69 187 ARG A C 1
ATOM 1516 O O . ARG A 1 187 ? 1.668 19.621 14.374 1.00 49.69 187 ARG A O 1
ATOM 1523 N N . ARG A 1 188 ? 1.523 17.540 13.582 1.00 53.41 188 ARG A N 1
ATOM 1524 C CA . ARG A 1 188 ? 1.261 17.891 12.171 1.00 53.41 188 ARG A CA 1
ATOM 1525 C C . ARG A 1 188 ? 0.173 17.018 11.525 1.00 53.41 188 ARG A C 1
ATOM 1527 O O . ARG A 1 188 ? 0.112 16.951 10.301 1.00 53.41 188 ARG A O 1
ATOM 1534 N N . SER A 1 189 ? -0.615 16.293 12.317 1.00 55.81 189 SER A N 1
ATOM 1535 C CA . SER A 1 189 ? -1.599 15.322 11.823 1.00 55.81 189 SER A CA 1
ATOM 1536 C C . SER A 1 189 ? -2.843 15.296 12.718 1.00 55.81 189 SER A C 1
ATOM 1538 O O . SER A 1 189 ? -2.936 16.043 13.685 1.00 55.81 189 SER A O 1
ATOM 1540 N N . PHE A 1 190 ? -3.806 14.450 12.362 1.00 62.09 190 PHE A N 1
ATOM 1541 C CA . PHE A 1 190 ? -5.047 14.222 13.097 1.00 62.09 190 PHE A CA 1
ATOM 1542 C C . PHE A 1 190 ? -4.808 13.711 14.526 1.00 62.09 190 PHE A C 1
ATOM 1544 O O . PHE A 1 190 ? -3.852 12.973 14.781 1.00 62.09 190 PHE A O 1
ATOM 1551 N N . THR A 1 191 ? -5.723 14.072 15.429 1.00 70.44 191 THR A N 1
ATOM 1552 C CA . THR A 1 191 ? -5.864 13.439 16.743 1.00 70.44 191 THR A CA 1
ATOM 1553 C C . THR A 1 191 ? -6.473 12.057 16.552 1.00 70.44 191 THR A C 1
ATOM 1555 O O . THR A 1 191 ? -7.504 11.909 15.892 1.00 70.44 191 THR A O 1
ATOM 1558 N N . ASN A 1 192 ? -5.819 11.036 17.094 1.00 74.75 192 ASN A N 1
ATOM 1559 C CA . ASN A 1 192 ? -6.391 9.701 17.172 1.00 74.75 192 ASN A CA 1
ATOM 1560 C C . ASN A 1 192 ? -7.117 9.541 18.500 1.00 74.75 192 ASN A C 1
ATOM 1562 O O . ASN A 1 192 ? -6.545 9.843 19.545 1.00 74.75 192 ASN A O 1
ATOM 1566 N N . TYR A 1 193 ? -8.341 9.032 18.430 1.00 80.81 193 TYR A N 1
ATOM 1567 C CA . TYR A 1 193 ? -9.115 8.613 19.589 1.00 80.81 193 TYR A CA 1
ATOM 1568 C C . TYR A 1 193 ? -8.905 7.123 19.770 1.00 80.81 193 TYR A C 1
ATOM 1570 O O . TYR A 1 193 ? -9.131 6.341 18.839 1.00 80.81 193 TYR A O 1
ATOM 1578 N N . VAL A 1 194 ? -8.398 6.760 20.937 1.00 84.94 194 VAL A N 1
ATOM 1579 C CA . VAL A 1 194 ? -7.947 5.410 21.227 1.00 84.94 194 VAL A CA 1
ATOM 1580 C C . VAL A 1 194 ? -8.745 4.861 22.392 1.00 84.94 194 VAL A C 1
ATOM 1582 O O . VAL A 1 194 ? -8.965 5.553 23.383 1.00 84.94 194 VAL A O 1
ATOM 1585 N N . ILE A 1 195 ? -9.154 3.606 22.259 1.00 85.31 195 ILE A N 1
ATOM 1586 C CA . ILE A 1 195 ? -9.673 2.793 23.347 1.00 85.31 195 ILE A CA 1
ATOM 1587 C C . ILE A 1 195 ? -8.696 1.654 23.627 1.00 85.31 195 ILE A C 1
ATOM 1589 O O . ILE A 1 195 ? -8.133 1.050 22.711 1.00 85.31 195 ILE A O 1
ATOM 1593 N N . THR A 1 196 ? -8.502 1.364 24.903 1.00 88.06 196 THR A N 1
ATOM 1594 C CA . THR A 1 196 ? -7.738 0.216 25.394 1.00 88.06 196 THR A CA 1
ATOM 1595 C C . THR A 1 196 ? -8.579 -0.481 26.458 1.00 88.06 196 THR A C 1
ATOM 1597 O O . THR A 1 196 ? -9.315 0.179 27.195 1.00 88.06 196 THR A O 1
ATOM 1600 N N . TRP A 1 197 ? -8.479 -1.800 26.577 1.00 88.12 197 TRP A N 1
ATOM 1601 C CA . TRP A 1 197 ? -9.240 -2.561 27.568 1.00 88.12 197 TRP A CA 1
ATOM 1602 C C . TRP A 1 197 ? -8.408 -3.660 28.225 1.00 88.12 197 TRP A C 1
ATOM 1604 O O . TRP A 1 197 ? -7.360 -4.068 27.721 1.00 88.12 197 TRP A O 1
ATOM 1614 N N . GLU A 1 198 ? -8.865 -4.126 29.388 1.00 80.50 198 GLU A N 1
ATOM 1615 C CA . GLU A 1 198 ? -8.184 -5.192 30.117 1.00 80.50 198 GLU A CA 1
ATOM 1616 C C . GLU A 1 198 ? -8.291 -6.529 29.379 1.00 80.50 198 GLU A C 1
ATOM 1618 O O . GLU A 1 198 ? -9.345 -6.918 28.886 1.00 80.50 198 GLU A O 1
ATOM 1623 N N . GLY A 1 199 ? -7.185 -7.271 29.322 1.00 70.12 199 GLY A N 1
ATOM 1624 C CA . GLY A 1 199 ? -7.170 -8.585 28.681 1.00 70.12 199 GLY A CA 1
ATOM 1625 C C . GLY A 1 199 ? -7.109 -8.547 27.155 1.00 70.12 199 GLY A C 1
ATOM 1626 O O . GLY A 1 199 ? -7.310 -9.592 26.533 1.00 70.12 199 GLY A O 1
ATOM 1627 N N . ASP A 1 200 ? -6.788 -7.401 26.544 1.00 74.06 200 ASP A N 1
ATOM 1628 C CA . ASP A 1 200 ? -6.390 -7.405 25.142 1.00 74.06 200 ASP A CA 1
ATOM 1629 C C . ASP A 1 200 ? -5.148 -8.301 24.942 1.00 74.06 200 ASP A C 1
ATOM 1631 O O . ASP A 1 200 ? -4.118 -8.159 25.605 1.00 74.06 200 ASP A O 1
ATOM 1635 N N . THR A 1 201 ? -5.282 -9.283 24.048 1.00 63.19 201 THR A N 1
ATOM 1636 C CA . THR A 1 201 ? -4.254 -10.297 23.765 1.00 63.19 201 THR A CA 1
ATOM 1637 C C . THR A 1 201 ? -3.495 -10.024 22.469 1.00 63.19 201 THR A C 1
ATOM 1639 O O . THR A 1 201 ? -2.690 -10.861 22.048 1.00 63.19 201 THR A O 1
ATOM 1642 N N . LEU A 1 202 ? -3.713 -8.872 21.823 1.00 63.97 202 LEU A N 1
ATOM 1643 C CA . LEU A 1 202 ? -2.981 -8.509 20.617 1.00 63.97 202 LEU A CA 1
ATOM 1644 C C . LEU A 1 202 ? -1.490 -8.344 20.885 1.00 63.97 202 LEU A C 1
ATOM 1646 O O . LEU A 1 202 ? -1.032 -7.520 21.671 1.00 63.97 202 LEU A O 1
ATOM 1650 N N . SER A 1 203 ? -0.691 -9.105 20.139 1.00 50.19 203 SER A N 1
ATOM 1651 C CA . SER A 1 203 ? 0.762 -9.132 20.309 1.00 50.19 203 SER A CA 1
ATOM 1652 C C . SER A 1 203 ? 1.471 -7.868 19.805 1.00 50.19 203 SER A C 1
ATOM 1654 O O . SER A 1 203 ? 2.698 -7.801 19.873 1.00 50.19 203 SER A O 1
ATOM 1656 N N . SER A 1 204 ? 0.758 -6.922 19.180 1.00 56.28 204 SER A N 1
ATOM 1657 C CA . SER A 1 204 ? 1.375 -5.822 18.428 1.00 56.28 204 SER A CA 1
ATOM 1658 C C . SER A 1 204 ? 1.069 -4.412 18.909 1.00 56.28 204 SER A C 1
ATOM 1660 O O . SER A 1 204 ? 1.911 -3.549 18.675 1.00 56.28 204 SER A O 1
ATOM 1662 N N . SER A 1 205 ? -0.095 -4.165 19.507 1.00 65.31 205 SER A N 1
ATOM 1663 C CA . SER A 1 205 ? -0.483 -2.864 20.059 1.00 65.31 205 SER A CA 1
ATOM 1664 C C . SER A 1 205 ? -1.789 -3.029 20.837 1.00 65.31 205 SER A C 1
ATOM 1666 O O . SER A 1 205 ? -2.713 -3.574 20.237 1.00 65.31 205 SER A O 1
ATOM 1668 N N . PRO A 1 206 ? -1.877 -2.558 22.094 1.00 69.25 206 PRO A N 1
ATOM 1669 C CA . PRO A 1 206 ? -3.123 -2.556 22.861 1.00 69.25 206 PRO A CA 1
ATOM 1670 C C . PRO A 1 206 ? -4.061 -1.398 22.488 1.00 69.25 206 PRO A C 1
ATOM 1672 O O . PRO A 1 206 ? -5.174 -1.300 22.992 1.00 69.25 206 PRO A O 1
ATOM 1675 N N . GLU A 1 207 ? -3.580 -0.466 21.661 1.00 79.25 207 GLU A N 1
ATOM 1676 C CA . GLU A 1 207 ? -4.288 0.750 21.269 1.00 79.25 207 GLU A CA 1
ATOM 1677 C C . GLU A 1 207 ? -5.178 0.506 20.049 1.00 79.25 207 GLU A C 1
ATOM 1679 O O . GLU A 1 207 ? -4.683 0.212 18.953 1.00 79.25 207 GLU A O 1
ATOM 1684 N N . HIS A 1 208 ? -6.484 0.709 20.222 1.00 79.94 208 HIS A N 1
ATOM 1685 C CA . HIS A 1 208 ? -7.481 0.545 19.172 1.00 79.94 208 HIS A CA 1
ATOM 1686 C C . HIS A 1 208 ? -8.112 1.870 18.787 1.00 79.94 208 HIS A C 1
ATOM 1688 O O . HIS A 1 208 ? -8.559 2.639 19.631 1.00 79.94 208 HIS A O 1
ATOM 1694 N N . LEU A 1 209 ? -8.170 2.136 17.486 1.00 78.31 209 LEU A N 1
ATOM 1695 C CA . LEU A 1 209 ? -8.758 3.363 16.966 1.00 78.31 209 LEU A CA 1
ATOM 1696 C C . LEU A 1 209 ? -10.282 3.276 16.989 1.00 78.31 209 LEU A C 1
ATOM 1698 O O . LEU A 1 209 ? -10.854 2.374 16.379 1.00 78.31 209 LEU A O 1
ATOM 1702 N N . ILE A 1 210 ? -10.917 4.267 17.606 1.00 78.38 210 ILE A N 1
ATOM 1703 C CA . ILE A 1 210 ? -12.372 4.438 17.602 1.00 78.38 210 ILE A CA 1
ATOM 1704 C C . ILE A 1 210 ? -12.774 5.747 16.935 1.00 78.38 210 ILE A C 1
ATOM 1706 O O . ILE A 1 210 ? -11.954 6.624 16.634 1.00 78.38 210 ILE A O 1
ATOM 1710 N N . SER A 1 211 ? -14.065 5.859 16.659 1.00 79.56 211 SER A N 1
ATOM 1711 C CA . SER A 1 211 ? -14.659 7.089 16.179 1.00 79.56 211 SER A CA 1
ATOM 1712 C C . SER A 1 211 ? -14.690 8.166 17.254 1.00 79.56 211 SER A C 1
ATOM 1714 O O . SER A 1 211 ? -14.804 7.883 18.442 1.00 79.56 211 SER A O 1
ATOM 1716 N N . TYR A 1 212 ? -14.632 9.429 16.830 1.00 79.19 212 TYR A N 1
ATOM 1717 C CA . TYR A 1 212 ? -14.810 10.559 17.742 1.00 79.19 212 TYR A CA 1
ATOM 1718 C C . TYR A 1 212 ? -16.186 10.533 18.423 1.00 79.19 212 TYR A C 1
ATOM 1720 O O . TYR A 1 212 ? -16.297 10.859 19.599 1.00 79.19 212 TYR A O 1
ATOM 1728 N N . ALA A 1 213 ? -17.222 10.110 17.692 1.00 79.25 213 ALA A N 1
ATOM 1729 C CA . ALA A 1 213 ? -18.573 9.994 18.227 1.00 79.25 213 ALA A CA 1
ATOM 1730 C C . ALA A 1 213 ? -18.633 8.981 19.380 1.00 79.25 213 ALA A C 1
ATOM 1732 O O . ALA A 1 213 ? -19.092 9.334 20.461 1.00 79.25 213 ALA A O 1
ATOM 1733 N N . HIS A 1 214 ? -18.089 7.773 19.185 1.00 81.12 214 HIS A N 1
ATOM 1734 C CA . HIS A 1 214 ? -18.010 6.788 20.264 1.00 81.12 214 HIS A CA 1
ATOM 1735 C C . HIS A 1 214 ? -17.055 7.216 21.375 1.00 81.12 214 HIS A C 1
ATOM 1737 O O . HIS A 1 214 ? -17.329 6.932 22.530 1.00 81.12 214 HIS A O 1
ATOM 1743 N N . TYR A 1 215 ? -15.970 7.934 21.074 1.00 85.50 215 TYR A N 1
ATOM 1744 C CA . TYR A 1 215 ? -15.091 8.475 22.112 1.00 85.50 215 TYR A CA 1
ATOM 1745 C C . TYR A 1 215 ? -15.853 9.411 23.063 1.00 85.50 215 TYR A C 1
ATOM 1747 O O . TYR A 1 215 ? -15.759 9.249 24.275 1.00 85.50 215 TYR A O 1
ATOM 1755 N N . LEU A 1 216 ? -16.631 10.356 22.520 1.00 84.50 216 LEU A N 1
ATOM 1756 C CA . LEU A 1 216 ? -17.456 11.262 23.326 1.00 84.50 216 LEU A CA 1
ATOM 1757 C C . LEU A 1 216 ? -18.554 10.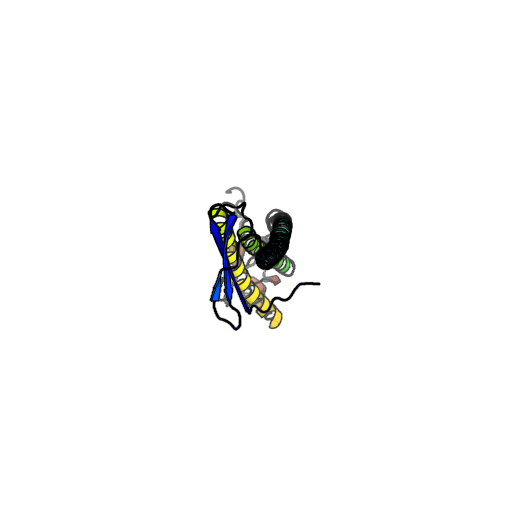519 24.085 1.00 84.50 216 LEU A C 1
ATOM 1759 O O . LEU A 1 216 ? -18.817 10.824 25.241 1.00 84.50 216 LEU A O 1
ATOM 1763 N N . GLU A 1 217 ? -19.204 9.551 23.441 1.00 84.38 217 GLU A N 1
ATOM 1764 C CA . GLU A 1 217 ? -20.246 8.761 24.089 1.00 84.38 217 GLU A CA 1
ATOM 1765 C C . GLU A 1 217 ? -19.681 7.975 25.276 1.00 84.38 217 GLU A C 1
ATOM 1767 O O . GLU A 1 217 ? -20.236 8.038 26.370 1.00 84.38 217 GLU A O 1
ATOM 1772 N N . LEU A 1 218 ? -18.549 7.298 25.079 1.00 86.62 218 LEU A N 1
ATOM 1773 C CA . LEU A 1 218 ? -17.887 6.468 26.081 1.00 86.62 218 LEU A CA 1
ATOM 1774 C C . LEU A 1 218 ? -17.273 7.265 27.230 1.00 86.62 218 LEU A C 1
ATOM 1776 O O . LEU A 1 218 ? -17.098 6.695 28.300 1.00 86.62 218 LEU A O 1
ATOM 1780 N N . GLU A 1 219 ? -16.990 8.560 27.063 1.00 86.44 219 GLU A N 1
ATOM 1781 C CA . GLU A 1 219 ? -16.500 9.405 28.163 1.00 86.44 219 GLU A CA 1
ATOM 1782 C C . GLU A 1 219 ? -17.459 9.375 29.371 1.00 86.44 219 GLU A C 1
ATOM 1784 O O . GLU A 1 219 ? -17.027 9.511 30.512 1.00 86.44 219 GLU A O 1
ATOM 1789 N N . HIS A 1 220 ? -18.745 9.106 29.128 1.00 84.38 220 HIS A N 1
ATOM 1790 C CA . HIS A 1 220 ? -19.801 9.049 30.138 1.00 84.38 220 HIS A CA 1
ATOM 1791 C C . HIS A 1 220 ? -20.068 7.659 30.740 1.00 84.38 220 HIS A C 1
ATOM 1793 O O . HIS A 1 220 ? -20.995 7.515 31.544 1.00 84.38 220 HIS A O 1
ATOM 1799 N N . TYR A 1 221 ? -19.308 6.628 30.359 1.00 84.50 221 TYR A N 1
ATOM 1800 C CA . TYR A 1 221 ? -19.535 5.247 30.797 1.00 84.50 221 TYR A CA 1
ATOM 1801 C C . TYR A 1 221 ? -18.285 4.628 31.421 1.00 84.50 221 TYR A C 1
ATOM 1803 O O . TYR A 1 221 ? -17.159 4.906 31.031 1.00 84.50 221 TYR A O 1
ATOM 1811 N N . ASN A 1 222 ? -18.497 3.717 32.373 1.00 82.69 222 ASN A N 1
ATOM 1812 C CA . ASN A 1 222 ? -17.415 2.999 33.061 1.00 82.69 222 ASN A CA 1
ATOM 1813 C C . ASN A 1 222 ? -17.203 1.570 32.540 1.00 82.69 222 ASN A C 1
ATOM 1815 O O . ASN A 1 222 ? -16.217 0.916 32.888 1.00 82.69 222 ASN A O 1
ATOM 1819 N N . LYS A 1 223 ? -18.150 1.049 31.753 1.00 88.38 223 LYS A N 1
ATOM 1820 C CA . LYS A 1 223 ? -18.059 -0.269 31.128 1.00 88.38 223 LYS A CA 1
ATOM 1821 C C . LYS A 1 223 ? -18.426 -0.179 29.661 1.00 88.38 223 LYS A C 1
ATOM 1823 O O . LYS A 1 223 ? -19.183 0.691 29.237 1.00 88.38 223 LYS A O 1
ATOM 1828 N N . VAL A 1 224 ? -17.906 -1.120 28.895 1.00 89.69 224 VAL A N 1
ATOM 1829 C CA . VAL A 1 224 ? -18.138 -1.192 27.459 1.00 89.69 224 VAL A CA 1
ATOM 1830 C C . VAL A 1 224 ? -18.184 -2.646 27.021 1.00 89.69 224 VAL A C 1
ATOM 1832 O O . VAL A 1 224 ? -17.500 -3.499 27.594 1.00 89.69 224 VAL A O 1
ATOM 1835 N N . ARG A 1 225 ? -18.997 -2.922 26.006 1.00 89.94 225 ARG A N 1
ATOM 1836 C CA . ARG A 1 225 ? -18.914 -4.128 25.194 1.00 89.94 225 ARG A CA 1
ATOM 1837 C C . ARG A 1 225 ? -18.243 -3.772 23.877 1.00 89.94 225 ARG A C 1
ATOM 1839 O O . ARG A 1 225 ? -18.729 -2.922 23.138 1.00 89.94 225 ARG A O 1
ATOM 1846 N N . ILE A 1 226 ? -17.142 -4.439 23.574 1.00 88.50 226 ILE A N 1
ATOM 1847 C CA . ILE A 1 226 ? -16.369 -4.222 22.352 1.00 88.50 226 ILE A CA 1
ATOM 1848 C C . ILE A 1 226 ? -16.400 -5.509 21.551 1.00 88.50 226 ILE A C 1
ATOM 1850 O O . ILE A 1 226 ? -15.993 -6.558 22.045 1.00 88.50 226 ILE A O 1
ATOM 1854 N N . THR A 1 227 ? -16.849 -5.426 20.304 1.00 88.81 227 THR A N 1
ATOM 1855 C CA . THR A 1 227 ? -16.709 -6.517 19.338 1.00 88.81 227 THR A CA 1
ATOM 1856 C C . THR A 1 227 ? -15.574 -6.166 18.394 1.00 88.81 227 THR A C 1
ATOM 1858 O O . THR A 1 227 ? -15.597 -5.104 17.772 1.00 88.81 227 THR A O 1
ATOM 1861 N N . TYR A 1 228 ? -14.570 -7.029 18.283 1.00 85.88 228 TYR A N 1
ATOM 1862 C CA . TYR A 1 228 ? -13.367 -6.744 17.506 1.00 85.88 228 TYR A CA 1
ATOM 1863 C C . TYR A 1 228 ? -12.762 -8.005 16.889 1.00 85.88 228 TYR A C 1
ATOM 1865 O O . TYR A 1 228 ? -13.071 -9.131 17.273 1.00 85.88 228 TYR A O 1
ATOM 1873 N N . TRP A 1 229 ? -11.900 -7.810 15.897 1.00 84.94 229 TRP A N 1
ATOM 1874 C CA . TRP A 1 229 ? -11.109 -8.871 15.287 1.00 84.94 229 TRP A CA 1
ATOM 1875 C C . TRP A 1 229 ? -9.806 -9.095 16.041 1.00 84.94 229 TRP A C 1
ATOM 1877 O O . TRP A 1 229 ? -9.007 -8.169 16.210 1.00 84.94 229 TRP A O 1
ATOM 1887 N N . ARG A 1 230 ? -9.582 -10.336 16.477 1.00 81.94 230 ARG A N 1
ATOM 1888 C CA . ARG A 1 230 ? -8.524 -10.665 17.430 1.00 81.94 230 ARG A CA 1
ATOM 1889 C C . ARG A 1 230 ? -7.115 -10.428 16.900 1.00 81.94 230 ARG A C 1
ATOM 1891 O O . ARG A 1 230 ? -6.256 -10.042 17.679 1.00 81.94 230 ARG A O 1
ATOM 1898 N N . ASN A 1 231 ? -6.833 -10.678 15.623 1.00 77.12 231 ASN A N 1
ATOM 1899 C CA . ASN A 1 231 ? -5.461 -10.611 15.104 1.00 77.12 231 ASN A CA 1
ATOM 1900 C C . ASN A 1 231 ? -5.097 -9.224 14.558 1.00 77.12 231 ASN A C 1
ATOM 1902 O O . ASN A 1 231 ? -3.939 -8.814 14.646 1.00 77.12 231 ASN A O 1
ATOM 1906 N N . SER A 1 232 ? -6.056 -8.509 13.974 1.00 75.25 232 SER A N 1
ATOM 1907 C CA . SER A 1 232 ? -5.894 -7.171 13.393 1.00 75.25 232 SER A CA 1
ATOM 1908 C C . SER A 1 232 ? -6.171 -6.052 14.384 1.00 75.25 232 SER A C 1
ATOM 1910 O O . SER A 1 232 ? -5.687 -4.940 14.175 1.00 75.25 232 SER A O 1
ATOM 1912 N N . GLY A 1 233 ? -6.942 -6.322 15.440 1.00 77.12 233 GLY A N 1
ATOM 1913 C CA . GLY A 1 233 ? -7.383 -5.303 16.384 1.00 77.12 233 GLY A CA 1
ATOM 1914 C C . GLY A 1 233 ? -8.399 -4.336 15.793 1.00 77.12 233 GLY A C 1
ATOM 1915 O O . GLY A 1 233 ? -8.594 -3.244 16.324 1.00 77.12 233 GLY A O 1
ATOM 1916 N N . LEU A 1 234 ? -9.040 -4.695 14.681 1.00 80.25 234 LEU A N 1
ATOM 1917 C CA . LEU A 1 234 ? -10.103 -3.875 14.125 1.00 80.25 234 LEU A CA 1
ATOM 1918 C C . LEU A 1 234 ? -11.345 -3.963 15.017 1.00 80.25 234 LEU A C 1
ATOM 1920 O 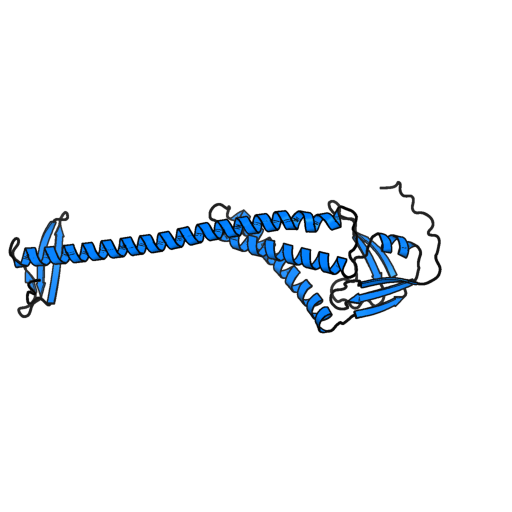O . LEU A 1 234 ? -11.907 -5.042 15.201 1.00 80.25 234 LEU A O 1
ATOM 1924 N N . VAL A 1 235 ? -11.807 -2.813 15.500 1.00 82.06 235 VAL A N 1
ATOM 1925 C CA . VAL A 1 235 ? -13.055 -2.693 16.255 1.00 82.06 235 VAL A CA 1
ATOM 1926 C C . VAL A 1 235 ? -14.241 -2.674 15.287 1.00 82.06 235 VAL A C 1
ATOM 1928 O O . VAL A 1 235 ? -14.302 -1.854 14.370 1.00 82.06 235 VAL A O 1
ATOM 1931 N N . TRP A 1 236 ? -15.179 -3.599 15.475 1.00 82.19 236 TRP A N 1
ATOM 1932 C CA . TRP A 1 236 ? -16.408 -3.721 14.688 1.00 82.19 236 TRP A CA 1
ATOM 1933 C C . TRP A 1 236 ? -17.548 -2.899 15.262 1.00 82.19 236 TRP A C 1
ATOM 1935 O O . TRP A 1 236 ? -18.228 -2.196 14.517 1.00 82.19 236 TRP A O 1
ATOM 1945 N N . SER A 1 237 ? -17.757 -3.021 16.569 1.00 84.31 237 SER A N 1
ATOM 1946 C CA . SER A 1 237 ? -18.776 -2.281 17.295 1.00 84.31 237 SER A CA 1
ATOM 1947 C C . SER A 1 237 ? -18.320 -2.000 18.713 1.00 84.31 237 SER A C 1
ATOM 1949 O O . SER A 1 237 ? -17.591 -2.788 19.327 1.00 84.31 237 SER A O 1
ATOM 1951 N N . VAL A 1 238 ? -18.786 -0.867 19.221 1.00 85.81 238 VAL A N 1
ATOM 1952 C CA . VAL A 1 238 ? -18.594 -0.446 20.597 1.00 85.81 238 VAL A CA 1
ATOM 1953 C C . VAL A 1 238 ? -19.964 -0.108 21.157 1.00 85.81 238 VAL A C 1
ATOM 1955 O O . VAL A 1 238 ? -20.685 0.704 20.590 1.00 85.81 238 VAL A O 1
ATOM 1958 N N . GLU A 1 239 ? -20.338 -0.772 22.242 1.00 87.44 239 GLU A N 1
ATOM 1959 C CA . GLU A 1 239 ? -21.605 -0.557 22.932 1.00 87.44 239 GLU A CA 1
ATOM 1960 C C . GLU A 1 239 ? -21.300 -0.120 24.369 1.00 87.44 239 GLU A C 1
ATOM 1962 O O . GLU A 1 239 ? -20.709 -0.898 25.128 1.00 87.44 239 GLU A O 1
ATOM 1967 N N . PRO A 1 240 ? -21.669 1.103 24.778 1.00 87.00 240 PRO A N 1
ATOM 1968 C CA . PRO A 1 240 ? -21.527 1.512 26.168 1.00 87.00 240 PRO A CA 1
ATOM 1969 C C . PRO A 1 240 ? -22.400 0.633 27.075 1.00 87.00 240 PRO A C 1
ATOM 1971 O O . PRO A 1 240 ? -23.544 0.311 26.751 1.00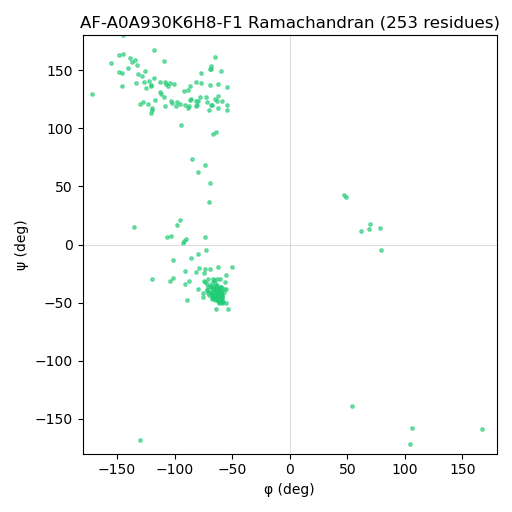 87.00 240 PRO A O 1
ATOM 1974 N N . LEU A 1 241 ? -21.860 0.241 28.229 1.00 83.81 241 LEU A N 1
ATOM 1975 C CA . LEU A 1 241 ? -22.567 -0.544 29.238 1.00 83.81 241 LEU A CA 1
ATOM 1976 C C . LEU A 1 241 ? -22.577 0.198 30.580 1.00 83.81 241 LEU A C 1
ATOM 1978 O O . LEU A 1 241 ? -21.568 0.745 31.020 1.00 83.81 241 LEU A O 1
ATOM 1982 N N . GLY A 1 242 ? -23.704 0.128 31.287 1.00 71.56 242 GLY A N 1
ATOM 1983 C CA . GLY A 1 242 ? -23.857 0.696 32.629 1.00 71.56 242 GLY A CA 1
ATOM 1984 C C . GLY A 1 242 ? -24.656 1.996 32.664 1.00 71.56 242 GLY A C 1
ATOM 1985 O O . GLY A 1 242 ? -25.302 2.372 31.689 1.00 71.56 242 GLY A O 1
ATOM 1986 N N . GLU A 1 243 ? -24.662 2.637 33.833 1.00 63.88 243 GLU A N 1
ATOM 1987 C CA . GLU A 1 243 ? -25.373 3.896 34.052 1.00 63.88 243 GLU A CA 1
ATOM 1988 C C . GLU A 1 243 ? -24.541 5.077 33.548 1.00 63.88 243 GLU A C 1
ATOM 1990 O O . GLU A 1 243 ? -23.323 5.115 33.718 1.00 63.88 243 GLU A O 1
ATOM 1995 N N . TRP A 1 244 ? -25.222 6.030 32.914 1.00 61.75 244 TRP A N 1
ATOM 1996 C CA . TRP A 1 244 ? -24.629 7.271 32.435 1.00 61.75 244 TRP A CA 1
ATOM 1997 C C . TRP A 1 244 ? -24.145 8.099 33.626 1.00 61.75 244 TRP A C 1
ATOM 1999 O O . TRP A 1 244 ? -24.922 8.388 34.543 1.00 61.75 244 TRP A O 1
ATOM 2009 N N . HIS A 1 245 ? -22.874 8.486 33.615 1.00 65.19 245 HIS A N 1
ATOM 2010 C CA . HIS A 1 245 ? -22.307 9.368 34.624 1.00 65.19 245 HIS A CA 1
ATOM 2011 C C . HIS A 1 245 ? -21.950 10.716 33.998 1.00 65.19 245 HIS A C 1
ATOM 2013 O O . HIS A 1 245 ? -21.289 10.802 32.961 1.00 65.19 245 HIS A O 1
ATOM 2019 N N . GLU A 1 246 ? -22.410 11.787 34.641 1.00 52.56 246 GLU A N 1
ATOM 2020 C CA . GLU A 1 246 ? -22.097 13.149 34.230 1.00 52.56 246 GLU A CA 1
ATOM 2021 C C . GLU A 1 246 ? -20.612 13.412 34.520 1.00 52.56 246 GLU A C 1
ATOM 2023 O O . GLU A 1 246 ? -20.157 13.336 35.663 1.00 52.56 246 GLU A O 1
ATOM 2028 N N . VAL A 1 247 ? -19.834 13.648 33.465 1.00 58.75 247 VAL A N 1
ATOM 2029 C CA . VAL A 1 247 ? -18.400 13.933 33.573 1.00 58.75 247 VAL A CA 1
ATOM 2030 C C . VAL A 1 247 ? -18.266 15.404 33.946 1.00 58.75 247 VAL A C 1
ATOM 2032 O O . VAL A 1 247 ? -18.730 16.268 33.200 1.00 58.75 247 VAL A O 1
ATOM 2035 N N . GLU A 1 248 ? -17.651 15.703 35.095 1.00 49.59 248 GLU A N 1
ATOM 2036 C CA . GLU A 1 248 ? -17.340 17.084 35.482 1.00 49.59 248 GLU A CA 1
ATOM 2037 C C . GLU A 1 248 ? -16.525 17.749 34.364 1.00 49.59 248 GLU A C 1
ATOM 2039 O O . GLU A 1 248 ? -15.431 17.305 34.006 1.00 49.59 248 GLU A O 1
ATOM 2044 N N . GLY A 1 249 ? -17.117 18.781 33.758 1.00 44.56 249 GLY A N 1
ATOM 2045 C CA . GLY A 1 249 ? -16.691 19.328 32.477 1.00 44.56 249 GLY A CA 1
ATOM 2046 C C . GLY A 1 249 ? -15.219 19.730 32.438 1.00 44.56 249 GLY A C 1
ATOM 2047 O O . GLY A 1 249 ? -14.784 20.646 33.138 1.00 44.56 249 GLY A O 1
ATOM 2048 N N . LYS A 1 250 ? -14.456 19.109 31.534 1.00 47.34 250 LYS A N 1
ATOM 2049 C CA . LYS A 1 250 ? -13.178 19.667 31.087 1.00 47.34 250 LYS A CA 1
ATOM 2050 C C . LYS A 1 250 ? -13.458 20.943 30.293 1.00 47.34 250 LYS A C 1
ATOM 2052 O O . LYS A 1 250 ? -14.159 20.922 29.285 1.00 47.34 250 LYS A O 1
ATOM 2057 N N . ASN A 1 251 ? -12.920 22.065 30.769 1.00 39.91 251 ASN A N 1
ATOM 2058 C CA . ASN A 1 251 ? -13.053 23.363 30.115 1.00 39.91 251 ASN A CA 1
ATOM 2059 C C . ASN A 1 251 ? -12.399 23.339 28.726 1.00 39.91 251 ASN A C 1
ATOM 2061 O O . ASN A 1 251 ? -11.191 23.182 28.585 1.00 39.91 251 ASN A O 1
ATOM 2065 N N . TRP A 1 252 ? -13.213 23.555 27.696 1.00 45.12 252 TRP A N 1
ATOM 2066 C CA . TRP A 1 252 ? -12.842 23.464 26.280 1.00 45.12 252 TRP A CA 1
ATOM 2067 C C . TRP A 1 252 ? -11.975 24.626 25.751 1.00 45.12 252 TRP A C 1
ATOM 2069 O O . TRP A 1 252 ? -11.715 24.688 24.552 1.00 45.12 252 TRP A O 1
ATOM 2079 N N . TRP A 1 253 ? -11.522 25.546 26.612 1.00 42.44 253 TRP A N 1
ATOM 2080 C CA . TRP A 1 253 ? -10.824 26.782 26.216 1.00 42.44 253 TRP A CA 1
ATOM 2081 C C . TRP A 1 253 ? -9.311 26.792 26.503 1.00 42.44 253 TRP A C 1
ATOM 2083 O O . TRP A 1 253 ? -8.678 27.826 26.318 1.00 42.44 253 TRP A O 1
ATOM 2093 N N . GLU A 1 254 ? -8.719 25.678 26.944 1.00 36.38 254 GLU A N 1
ATOM 2094 C CA . GLU A 1 254 ? -7.267 25.580 27.208 1.00 36.38 254 GLU A CA 1
ATOM 2095 C C . GLU A 1 254 ? -6.439 25.000 26.036 1.00 36.38 254 GLU A C 1
ATOM 2097 O O . GLU A 1 254 ? -5.317 24.541 26.250 1.00 36.38 254 GLU A O 1
ATOM 2102 N N . TRP A 1 255 ? -6.949 25.044 24.797 1.00 42.12 255 TRP A N 1
ATOM 2103 C CA . TRP A 1 255 ? -6.236 24.577 23.592 1.00 42.12 255 TRP A CA 1
ATOM 2104 C C . TRP A 1 255 ? -5.702 25.721 22.725 1.00 42.12 255 TRP A C 1
ATOM 2106 O O . TRP A 1 255 ? -6.510 26.594 22.333 1.00 42.12 255 TRP A O 1
#